Protein AF-A0A820TJW1-F1 (afdb_monomer)

Radius of gyration: 32.36 Å; Cα contacts (8 Å, |Δi|>4): 318; chains: 1; bounding box: 58×69×102 Å

Structure (mmCIF, N/CA/C/O backbone):
data_AF-A0A820TJW1-F1
#
_entry.id   AF-A0A820TJW1-F1
#
loop_
_atom_site.group_PDB
_atom_site.id
_atom_site.type_symbol
_atom_site.label_atom_id
_atom_site.label_alt_id
_atom_site.label_comp_id
_atom_site.label_asym_id
_atom_site.label_entity_id
_atom_site.label_seq_id
_atom_site.pdbx_PDB_ins_code
_atom_site.Cartn_x
_atom_site.Cartn_y
_atom_site.Cartn_z
_atom_site.occupancy
_atom_site.B_iso_or_equiv
_atom_site.auth_seq_id
_atom_site.auth_comp_id
_atom_site.auth_asym_id
_atom_site.auth_atom_id
_atom_site.pdbx_PDB_model_num
ATOM 1 N N . GLN A 1 1 ? -25.451 49.424 -55.985 1.00 43.47 1 GLN A N 1
ATOM 2 C CA . GLN A 1 1 ? -25.521 48.581 -57.197 1.00 43.47 1 GLN A CA 1
ATOM 3 C C . GLN A 1 1 ? -25.645 47.144 -56.699 1.00 43.47 1 GLN A C 1
ATOM 5 O O . GLN A 1 1 ? -24.661 46.594 -56.243 1.00 43.47 1 GLN A O 1
ATOM 10 N N . GLN A 1 2 ? -26.828 46.650 -56.334 1.00 29.94 2 GLN A N 1
ATOM 11 C CA . GLN A 1 2 ? -27.947 46.236 -57.193 1.00 29.94 2 GLN A CA 1
ATOM 12 C C . GLN A 1 2 ? -27.546 45.237 -58.288 1.00 29.94 2 GLN A C 1
ATOM 14 O O . GLN A 1 2 ? -26.780 45.594 -59.174 1.00 29.94 2 GLN A O 1
ATOM 19 N N . HIS A 1 3 ? -28.220 44.076 -58.230 1.00 31.95 3 HIS A N 1
ATOM 20 C CA . HIS A 1 3 ? -28.580 43.172 -59.335 1.00 31.95 3 HIS A CA 1
ATOM 21 C C . HIS A 1 3 ? -27.455 42.301 -59.930 1.00 31.95 3 HIS A C 1
ATOM 23 O O . HIS A 1 3 ? -26.332 42.746 -60.064 1.00 31.95 3 HIS A O 1
ATOM 29 N N . GLN A 1 4 ? -27.661 41.048 -60.348 1.00 33.00 4 GLN A N 1
ATOM 30 C CA . GLN A 1 4 ? -28.806 40.125 -60.417 1.00 33.00 4 GLN A CA 1
ATOM 31 C C . GLN A 1 4 ? -28.265 38.805 -61.027 1.00 33.00 4 GLN A C 1
ATOM 33 O O . GLN A 1 4 ? -27.388 38.905 -61.871 1.00 33.00 4 GLN A O 1
ATOM 38 N N . ARG A 1 5 ? -28.865 37.646 -60.671 1.00 31.45 5 ARG A N 1
ATOM 39 C CA . ARG A 1 5 ? -29.327 36.533 -61.563 1.00 31.45 5 ARG A CA 1
ATOM 40 C C . ARG A 1 5 ? -28.304 35.847 -62.514 1.00 31.45 5 ARG A C 1
ATOM 42 O O . ARG A 1 5 ? -27.432 36.489 -63.056 1.00 31.45 5 ARG A O 1
ATOM 49 N N . ASN A 1 6 ? -28.342 34.559 -62.867 1.00 30.23 6 ASN A N 1
ATOM 50 C CA . ASN A 1 6 ? -29.381 33.525 -62.967 1.00 30.23 6 ASN A CA 1
ATOM 51 C C . ASN A 1 6 ? -28.685 32.161 -63.224 1.00 30.23 6 ASN A C 1
ATOM 53 O O . ASN A 1 6 ? -27.685 32.116 -63.937 1.00 30.23 6 ASN A O 1
ATOM 57 N N . 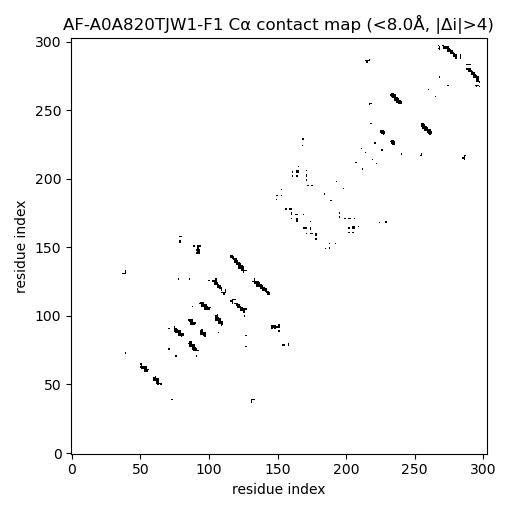SER A 1 7 ? -29.268 31.060 -62.736 1.00 36.09 7 SER A N 1
ATOM 58 C CA . SER A 1 7 ? -29.096 29.686 -63.269 1.00 36.09 7 SER A CA 1
ATOM 59 C C . SER A 1 7 ? -29.832 29.522 -64.620 1.00 36.09 7 SER A C 1
ATOM 61 O O . SER A 1 7 ? -30.678 30.371 -64.918 1.00 36.09 7 SER A O 1
ATOM 63 N N . PRO A 1 8 ? -29.583 28.474 -65.445 1.00 42.12 8 PRO A N 1
ATOM 64 C CA . PRO A 1 8 ? -30.262 27.156 -65.313 1.00 42.12 8 PRO A CA 1
ATOM 65 C C . PRO A 1 8 ? -29.374 25.947 -65.748 1.00 42.12 8 PRO A C 1
ATOM 67 O O . PRO A 1 8 ? -28.438 26.109 -66.514 1.00 42.12 8 PRO A O 1
ATOM 70 N N . ASN A 1 9 ? -29.447 24.753 -65.149 1.00 30.19 9 ASN A N 1
ATOM 71 C CA . ASN A 1 9 ? -30.446 23.666 -65.215 1.00 30.19 9 ASN A CA 1
ATOM 72 C C . ASN A 1 9 ? -30.407 22.774 -66.487 1.00 30.19 9 ASN A C 1
ATOM 74 O O . ASN A 1 9 ? -30.342 23.286 -67.597 1.00 30.19 9 ASN A O 1
ATOM 78 N N . GLN A 1 10 ? -30.612 21.461 -66.259 1.00 32.53 10 GLN A N 1
ATOM 79 C CA . GLN A 1 10 ? -30.801 20.314 -67.189 1.00 32.53 10 GLN A CA 1
ATOM 80 C C . GLN A 1 10 ? -29.510 19.604 -67.669 1.00 32.53 10 GLN A C 1
ATOM 82 O O . GLN A 1 10 ? -28.560 20.246 -68.083 1.00 32.53 10 GLN A O 1
ATOM 87 N N . SER A 1 11 ? -29.379 18.271 -67.631 1.00 31.34 11 SER A N 1
ATOM 88 C CA . SER A 1 11 ? -30.382 17.225 -67.884 1.00 31.34 11 SER A CA 1
ATOM 89 C C . SER A 1 11 ? -30.063 15.875 -67.205 1.00 31.34 11 SER A C 1
ATOM 91 O O . SER A 1 11 ? -28.914 15.528 -66.943 1.00 31.34 11 SER A O 1
ATOM 93 N N . LEU A 1 12 ? -31.135 15.126 -66.930 1.00 31.61 12 LEU A N 1
ATOM 94 C CA . LEU A 1 12 ? -31.182 13.725 -66.501 1.00 31.61 12 LEU A CA 1
ATOM 95 C C . LEU A 1 12 ? -31.032 12.780 -67.706 1.00 31.61 12 LEU A C 1
ATOM 97 O O . LEU A 1 12 ? -31.579 13.066 -68.767 1.00 31.61 12 LEU A O 1
ATOM 101 N N . SER A 1 13 ? -30.486 11.579 -67.495 1.00 31.33 13 SER A N 1
ATOM 102 C CA . SER A 1 13 ? -31.088 10.369 -68.075 1.00 31.33 13 SER A CA 1
ATOM 103 C C . SER A 1 13 ? -30.813 9.147 -67.197 1.00 31.33 13 SER A C 1
ATOM 105 O O . SER A 1 13 ? -29.751 9.016 -66.589 1.00 31.33 13 SER A O 1
ATOM 107 N N . ALA A 1 14 ? -31.829 8.296 -67.091 1.00 30.89 14 ALA A N 1
ATOM 108 C CA . ALA A 1 14 ? -31.905 7.121 -66.243 1.00 30.89 14 ALA A CA 1
ATOM 109 C C . ALA A 1 14 ? -32.044 5.862 -67.101 1.00 30.89 14 ALA A C 1
ATOM 111 O O . ALA A 1 14 ? -32.764 5.898 -68.097 1.00 30.89 14 ALA A O 1
ATOM 112 N N . SER A 1 15 ? -31.436 4.760 -66.645 1.00 31.84 15 SER A N 1
ATOM 113 C CA . SER A 1 15 ? -31.788 3.334 -66.852 1.00 31.84 15 SER A CA 1
ATOM 114 C C . SER A 1 15 ? -30.503 2.507 -66.963 1.00 31.84 15 SER A C 1
ATOM 116 O O . SER A 1 15 ? -29.550 2.967 -67.567 1.00 31.84 15 SER A O 1
ATOM 118 N N . GLN A 1 16 ? -30.360 1.274 -66.483 1.00 32.22 16 GLN A N 1
ATOM 119 C CA . GLN A 1 16 ? -31.183 0.348 -65.707 1.00 32.22 16 GLN A CA 1
ATOM 120 C C . GLN A 1 16 ? -30.291 -0.887 -65.429 1.00 32.22 16 GLN A C 1
ATOM 122 O O . GLN A 1 16 ? -29.464 -1.229 -66.266 1.00 32.22 16 GLN A O 1
ATOM 127 N N . ARG A 1 17 ? -30.583 -1.604 -64.331 1.00 28.31 17 ARG A N 1
ATOM 128 C CA . ARG A 1 17 ? -30.334 -3.048 -64.085 1.00 28.31 17 ARG A CA 1
ATOM 129 C C . ARG A 1 17 ? -28.887 -3.517 -63.852 1.00 28.31 17 ARG A C 1
ATOM 131 O O . ARG A 1 17 ? -28.119 -3.702 -64.780 1.00 28.31 17 ARG A O 1
ATOM 138 N N . HIS A 1 18 ? -28.595 -3.927 -62.618 1.00 33.06 18 HIS A N 1
ATOM 139 C CA . HIS A 1 18 ? -28.765 -5.329 -62.207 1.00 33.06 18 HIS A CA 1
ATOM 140 C C . HIS A 1 18 ? -28.598 -5.467 -60.685 1.00 33.06 18 HIS A C 1
ATOM 142 O O . HIS A 1 18 ? -27.566 -5.127 -60.118 1.00 33.06 18 HIS A O 1
ATOM 148 N N . GLN A 1 19 ? -29.652 -5.963 -60.034 1.00 32.78 19 GLN A N 1
ATOM 149 C CA . GLN A 1 19 ? -29.608 -6.559 -58.700 1.00 32.78 19 GLN A CA 1
ATOM 150 C C . GLN A 1 19 ? -28.970 -7.941 -58.820 1.00 32.78 19 GLN A C 1
ATOM 152 O O . GLN A 1 19 ? -29.403 -8.686 -59.694 1.00 32.78 19 GLN A O 1
ATOM 157 N N . LEU A 1 20 ? -28.055 -8.305 -57.918 1.00 29.73 20 LEU A N 1
ATOM 158 C CA . LEU A 1 20 ? -27.872 -9.686 -57.468 1.00 29.73 20 LEU A CA 1
ATOM 159 C C . LEU A 1 20 ? -27.246 -9.722 -56.059 1.00 29.73 20 LEU A C 1
ATOM 161 O O . LEU A 1 20 ? -26.181 -9.165 -55.823 1.00 29.73 20 LEU A O 1
ATOM 165 N N . ALA A 1 21 ? -27.961 -10.430 -55.181 1.00 28.92 21 ALA A N 1
ATOM 166 C CA . ALA A 1 21 ? -27.514 -11.240 -54.046 1.00 28.92 21 ALA A CA 1
ATOM 167 C C . ALA A 1 21 ? -26.730 -10.599 -52.877 1.00 28.92 21 ALA A C 1
ATOM 169 O O . ALA A 1 21 ? -25.529 -10.351 -52.933 1.00 28.92 21 ALA A O 1
ATOM 170 N N . HIS A 1 22 ? -27.431 -10.502 -51.741 1.00 34.16 22 HIS A N 1
ATOM 171 C CA . HIS A 1 22 ? -26.861 -10.498 -50.393 1.00 34.16 22 HIS A CA 1
ATOM 172 C C . HIS A 1 22 ? -26.005 -11.746 -50.119 1.00 34.16 22 HIS A C 1
ATOM 174 O O . HIS A 1 22 ? -26.384 -12.852 -50.509 1.00 34.16 22 HIS A O 1
ATOM 180 N N . PRO A 1 23 ? -24.998 -11.602 -49.247 1.00 29.00 23 PRO A N 1
ATOM 181 C CA . PRO A 1 23 ? -24.884 -12.473 -48.090 1.00 29.00 23 PRO A CA 1
ATOM 182 C C . PRO A 1 23 ? -25.042 -11.657 -46.805 1.00 29.00 23 PRO A C 1
ATOM 184 O O . PRO A 1 23 ? -24.505 -10.558 -46.660 1.00 29.00 23 PRO A O 1
ATOM 187 N N . GLN A 1 24 ? -25.830 -12.199 -45.880 1.00 39.00 24 GLN A N 1
ATOM 188 C CA . GLN A 1 24 ? -26.015 -11.639 -44.550 1.00 39.00 24 GLN A CA 1
ATOM 189 C C . GLN A 1 24 ? -24.683 -11.614 -43.796 1.00 39.00 24 GLN A C 1
ATOM 191 O O . GLN A 1 24 ? -24.048 -12.652 -43.615 1.00 39.00 24 GLN A O 1
ATOM 196 N N . ILE A 1 25 ? -24.286 -10.426 -43.344 1.00 31.69 25 ILE A N 1
ATOM 197 C CA . ILE A 1 25 ? -23.218 -10.258 -42.358 1.00 31.69 25 ILE A CA 1
ATOM 198 C C . ILE A 1 25 ? -23.882 -10.337 -40.972 1.00 31.69 25 ILE A C 1
ATOM 200 O O . ILE A 1 25 ? -24.921 -9.696 -40.780 1.00 31.69 25 ILE A O 1
ATOM 204 N N . PRO A 1 26 ? -23.346 -11.128 -40.023 1.00 28.64 26 PRO A N 1
ATOM 205 C CA . PRO A 1 26 ? -23.943 -11.299 -38.704 1.00 28.64 26 PRO A CA 1
ATOM 206 C C . PRO A 1 26 ? -23.992 -9.970 -37.956 1.00 28.64 26 PRO A C 1
ATOM 208 O O . PRO A 1 26 ? -23.113 -9.127 -38.130 1.00 28.64 26 PRO A O 1
ATOM 211 N N . ALA A 1 27 ? -25.004 -9.813 -37.103 1.00 34.69 27 ALA A N 1
ATOM 212 C CA . ALA A 1 27 ? -25.179 -8.671 -36.219 1.00 34.69 27 ALA A CA 1
ATOM 213 C C . ALA A 1 27 ? -23.855 -8.276 -35.544 1.00 34.69 27 ALA A C 1
ATOM 215 O O . ALA A 1 27 ? -23.344 -8.986 -34.677 1.00 34.69 27 ALA A O 1
ATOM 216 N N . THR A 1 28 ? -23.304 -7.130 -35.945 1.00 26.61 28 THR A N 1
ATOM 217 C CA . THR A 1 28 ? -22.178 -6.519 -35.249 1.00 26.61 28 THR A CA 1
ATOM 218 C C . THR A 1 28 ? -22.680 -6.098 -33.879 1.00 26.61 28 THR A C 1
ATOM 220 O O . THR A 1 28 ? -23.492 -5.182 -33.750 1.00 26.61 28 THR A O 1
ATOM 223 N N . PHE A 1 29 ? -22.217 -6.801 -32.853 1.00 24.80 29 PHE A N 1
ATOM 224 C CA . PHE A 1 29 ? -22.411 -6.428 -31.464 1.00 24.80 29 PHE A CA 1
ATOM 225 C C . PHE A 1 29 ? -21.783 -5.039 -31.268 1.00 24.80 29 PHE A C 1
ATOM 227 O O . PHE A 1 29 ? -20.561 -4.898 -31.232 1.00 24.80 29 PHE A O 1
ATOM 234 N N . GLN A 1 30 ? -22.605 -3.989 -31.212 1.00 24.95 30 GLN A N 1
ATOM 235 C CA . GLN A 1 30 ? -22.150 -2.661 -30.810 1.00 24.95 30 GLN A CA 1
ATOM 236 C C . GLN A 1 30 ? -21.941 -2.681 -29.298 1.00 24.95 30 GLN A C 1
ATOM 238 O O . GLN A 1 30 ? -22.846 -2.392 -28.519 1.00 24.95 30 GLN A O 1
ATOM 243 N N . TYR A 1 31 ? -20.734 -3.049 -28.881 1.00 24.77 31 TYR A N 1
ATOM 244 C CA . TYR A 1 31 ? -20.277 -2.750 -27.535 1.00 24.77 31 TYR A CA 1
ATOM 245 C C . TYR A 1 31 ? -20.000 -1.245 -27.463 1.00 24.77 31 TYR A C 1
ATOM 247 O O . TYR A 1 31 ? -19.088 -0.746 -28.120 1.00 24.77 31 TYR A O 1
ATOM 255 N N . GLN A 1 32 ? -20.816 -0.517 -26.703 1.00 24.31 32 GLN A N 1
ATOM 256 C CA . GLN A 1 32 ? -20.483 0.826 -26.239 1.00 24.31 32 GLN A CA 1
ATOM 257 C C . GLN A 1 32 ? -19.767 0.679 -24.893 1.00 24.31 32 GLN A C 1
ATOM 259 O O . GLN A 1 32 ? -20.436 0.432 -23.887 1.00 24.31 32 GLN A O 1
ATOM 264 N N . PRO A 1 33 ? -18.431 0.808 -24.820 1.00 28.20 33 PRO A N 1
ATOM 265 C CA . PRO A 1 33 ? -17.799 0.980 -23.531 1.00 28.20 33 PRO A CA 1
ATOM 266 C C . PRO A 1 33 ? -18.098 2.395 -23.042 1.00 28.20 33 PRO A C 1
ATOM 268 O O . PRO A 1 33 ? -17.665 3.385 -23.635 1.00 28.20 33 PRO A O 1
ATOM 271 N N . THR A 1 34 ? -18.814 2.495 -21.928 1.00 24.70 34 THR A N 1
ATOM 272 C CA . THR A 1 34 ? -18.756 3.680 -21.075 1.00 24.70 34 THR A CA 1
ATOM 273 C C . THR A 1 34 ? -17.355 3.706 -20.463 1.00 24.70 34 THR A C 1
ATOM 275 O O . THR A 1 34 ? -17.069 2.970 -19.523 1.00 24.70 34 THR A O 1
ATOM 278 N N . ILE A 1 35 ? -16.445 4.484 -21.054 1.00 26.69 35 ILE A N 1
ATOM 279 C CA . ILE A 1 35 ? -15.061 4.609 -20.585 1.00 26.69 35 ILE A CA 1
ATOM 280 C C . ILE A 1 35 ? -15.000 5.708 -19.523 1.00 26.69 35 ILE A C 1
ATOM 282 O O . ILE A 1 35 ? -15.106 6.894 -19.826 1.00 26.69 35 ILE A O 1
ATOM 286 N N . THR A 1 36 ? -14.780 5.308 -18.274 1.00 23.30 36 THR A N 1
ATOM 287 C CA . THR A 1 36 ? -14.276 6.170 -17.197 1.00 23.30 36 THR A CA 1
ATOM 288 C C . THR A 1 36 ? -12.842 5.747 -16.870 1.00 23.30 36 THR A C 1
ATOM 290 O O . THR A 1 36 ? -12.640 4.744 -16.191 1.00 23.30 36 THR A O 1
ATOM 293 N N . GLY A 1 37 ? -11.850 6.489 -17.382 1.00 27.25 37 GLY A N 1
ATOM 294 C CA . GLY A 1 37 ? -10.406 6.283 -17.160 1.00 27.25 37 GLY A CA 1
ATOM 295 C C . GLY A 1 37 ? -9.541 7.195 -18.060 1.00 27.25 37 GLY A C 1
ATOM 296 O O . GLY A 1 37 ? -10.023 7.602 -19.117 1.00 27.25 37 GLY A O 1
ATOM 297 N N . PRO A 1 38 ? -8.317 7.606 -17.653 1.00 32.16 38 PRO A N 1
ATOM 298 C CA . PRO A 1 38 ? -7.620 8.752 -18.243 1.00 32.16 38 PRO A CA 1
ATOM 299 C C . PRO A 1 38 ? -6.882 8.431 -19.556 1.00 32.16 38 PRO A C 1
ATOM 301 O O . PRO A 1 38 ? -5.862 7.756 -19.577 1.00 32.16 38 PRO A O 1
ATOM 304 N N . THR A 1 39 ? -7.401 9.029 -20.626 1.00 28.19 39 THR A N 1
ATOM 305 C CA . THR A 1 39 ? -6.920 9.133 -22.012 1.00 28.19 39 THR A CA 1
ATOM 306 C C . THR A 1 39 ? -5.391 9.107 -22.216 1.00 28.19 39 THR A C 1
ATOM 308 O O . THR A 1 39 ? -4.721 10.129 -22.047 1.00 28.19 39 THR A O 1
ATOM 311 N N . VAL A 1 40 ? -4.846 8.003 -22.740 1.00 31.81 40 VAL A N 1
ATOM 312 C CA . VAL A 1 40 ? -3.629 8.041 -23.567 1.00 31.81 40 VAL A CA 1
ATOM 313 C C . VAL A 1 40 ? -4.080 8.272 -25.008 1.00 31.81 40 VAL A C 1
ATOM 315 O O . VAL A 1 40 ? -4.779 7.454 -25.597 1.00 31.81 40 VAL A O 1
ATOM 318 N N . GLN A 1 41 ? -3.708 9.405 -25.612 1.00 31.16 41 GLN A N 1
ATOM 319 C CA . GLN A 1 41 ? -3.882 9.565 -27.059 1.00 31.16 41 GLN A CA 1
ATOM 320 C C . GLN A 1 41 ? -2.870 8.669 -27.779 1.00 31.16 41 GLN A C 1
ATOM 322 O O . GLN A 1 41 ? -1.756 9.093 -28.098 1.00 31.16 41 GLN A O 1
ATOM 327 N N . LEU A 1 42 ? -3.280 7.426 -28.030 1.00 39.44 42 LEU A N 1
ATOM 328 C CA . LEU A 1 42 ? -2.853 6.687 -29.209 1.00 39.44 42 LEU A CA 1
ATOM 329 C C . LEU A 1 42 ? -3.121 7.577 -30.432 1.00 39.44 42 LEU A C 1
ATOM 331 O O . LEU A 1 42 ? -4.121 8.298 -30.483 1.00 39.44 42 LEU A O 1
ATOM 335 N N . LEU A 1 43 ? -2.198 7.573 -31.394 1.00 38.59 43 LEU A N 1
ATOM 336 C CA . LEU A 1 43 ? -2.436 8.187 -32.701 1.00 38.59 43 LEU A CA 1
ATOM 337 C C . LEU A 1 43 ? -3.789 7.691 -33.242 1.00 38.59 43 LEU A C 1
ATOM 339 O O . LEU A 1 43 ? -4.117 6.524 -33.040 1.00 38.59 43 LEU A O 1
ATOM 343 N N . ASP A 1 44 ? -4.561 8.596 -33.858 1.00 40.09 44 ASP A N 1
ATOM 344 C CA . ASP A 1 44 ? -5.948 8.401 -34.316 1.00 40.09 44 ASP A CA 1
ATOM 345 C C . ASP A 1 44 ? -6.211 6.953 -34.783 1.00 40.09 44 ASP A C 1
ATOM 347 O O . ASP A 1 44 ? -5.706 6.557 -35.838 1.00 40.09 44 ASP A O 1
ATOM 351 N N . PRO A 1 45 ? -6.990 6.150 -34.031 1.00 39.53 45 PRO A N 1
ATOM 352 C CA . PRO A 1 45 ? -7.180 4.733 -34.333 1.00 39.53 45 PRO A CA 1
ATOM 353 C C . PRO A 1 45 ? -7.970 4.501 -35.628 1.00 39.53 45 PRO A C 1
ATOM 355 O O . PRO A 1 45 ? -8.054 3.370 -36.100 1.00 39.53 45 PRO A O 1
ATOM 358 N N . THR A 1 46 ? -8.552 5.553 -36.218 1.00 37.12 46 THR A N 1
ATOM 359 C CA . THR A 1 46 ? -9.307 5.472 -37.475 1.00 37.12 46 THR A CA 1
ATOM 360 C C . THR A 1 46 ? -8.445 5.688 -38.719 1.0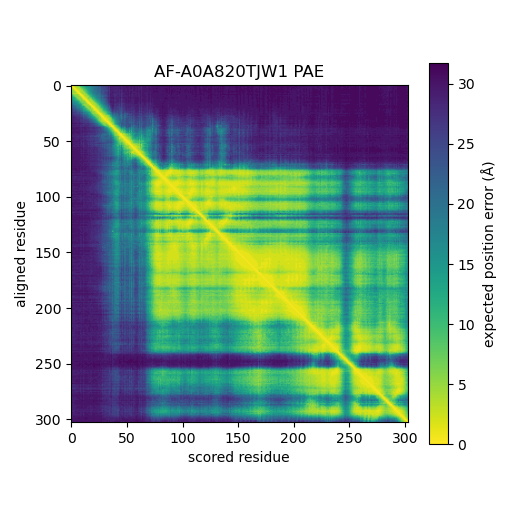0 37.12 46 THR A C 1
ATOM 362 O O . THR A 1 46 ? -8.940 5.526 -39.837 1.00 37.12 46 THR A O 1
ATOM 365 N N . LYS A 1 47 ? -7.152 6.017 -38.562 1.00 34.75 47 LYS A N 1
ATOM 366 C CA . LYS A 1 47 ? -6.235 6.251 -39.684 1.00 34.75 47 LYS A CA 1
ATOM 367 C C . LYS A 1 47 ? -5.087 5.239 -39.702 1.00 34.75 47 LYS A C 1
ATOM 369 O O . LYS A 1 47 ? -4.330 5.159 -38.737 1.00 34.75 47 LYS A O 1
ATOM 374 N N . PRO A 1 48 ? -4.893 4.494 -40.805 1.00 36.09 48 PRO A N 1
ATOM 375 C CA . PRO A 1 48 ? -3.684 3.705 -40.984 1.00 36.09 48 PRO A CA 1
ATOM 376 C C . PRO A 1 48 ? -2.507 4.653 -41.252 1.00 36.09 48 PRO A C 1
ATOM 378 O O . PRO A 1 48 ? -2.467 5.317 -42.286 1.00 36.09 48 PRO A O 1
ATOM 381 N N . TYR A 1 49 ? -1.560 4.730 -40.317 1.00 40.94 49 TYR A N 1
ATOM 382 C CA . TYR A 1 49 ? -0.303 5.457 -40.507 1.00 40.94 49 TYR A CA 1
ATOM 383 C C . TYR A 1 49 ? 0.710 4.554 -41.214 1.00 40.94 49 TYR A C 1
ATOM 385 O O . TYR A 1 49 ? 0.893 3.395 -40.834 1.00 40.94 49 TYR A O 1
ATOM 393 N N . GLN A 1 50 ? 1.351 5.071 -42.257 1.00 34.22 50 GLN A N 1
ATOM 394 C CA . GLN A 1 50 ? 2.348 4.356 -43.047 1.00 34.22 50 GLN A CA 1
ATOM 395 C C . GLN A 1 50 ? 3.752 4.602 -42.477 1.00 34.22 50 GLN A C 1
ATOM 397 O O . GLN A 1 50 ? 4.055 5.641 -41.885 1.00 34.22 50 GLN A O 1
ATOM 402 N N . ILE A 1 51 ? 4.646 3.630 -42.673 1.00 31.75 51 ILE A N 1
ATOM 403 C CA . ILE A 1 51 ? 6.057 3.754 -42.293 1.00 31.75 51 ILE A CA 1
ATOM 404 C C . ILE A 1 51 ? 6.674 4.932 -43.065 1.00 31.75 51 ILE A C 1
ATOM 406 O O . ILE A 1 51 ? 6.798 4.876 -44.288 1.00 31.75 51 ILE A O 1
ATOM 410 N N . GLY A 1 52 ? 7.102 5.974 -42.343 1.00 32.59 52 GLY A N 1
ATOM 411 C CA . GLY A 1 52 ? 7.690 7.190 -42.919 1.00 32.59 52 GLY A CA 1
ATOM 412 C C . GLY A 1 52 ? 6.834 8.452 -42.790 1.00 32.59 52 GLY A C 1
ATOM 413 O O . GLY A 1 52 ? 7.283 9.516 -43.220 1.00 32.59 52 GLY A O 1
ATOM 414 N N . ASP A 1 53 ? 5.653 8.370 -42.178 1.00 36.81 53 ASP A N 1
ATOM 415 C CA . ASP A 1 53 ? 4.808 9.539 -41.947 1.00 36.81 53 ASP A CA 1
ATOM 416 C C . ASP A 1 53 ? 5.462 10.539 -40.972 1.00 36.81 53 ASP A C 1
ATOM 418 O O . ASP A 1 53 ? 5.965 10.195 -39.900 1.00 36.81 53 ASP A O 1
ATOM 422 N N . ALA A 1 54 ? 5.453 11.821 -41.348 1.00 36.75 54 ALA A N 1
ATOM 423 C CA . ALA A 1 54 ? 5.927 12.911 -40.502 1.00 36.75 54 ALA A CA 1
ATOM 424 C C . ALA A 1 54 ? 4.806 13.371 -39.565 1.00 36.75 54 ALA A C 1
ATOM 426 O O . ALA A 1 54 ? 3.809 13.946 -40.007 1.00 36.75 54 ALA A O 1
ATOM 427 N N . ILE A 1 55 ? 4.981 13.175 -38.257 1.00 42.00 55 ILE A N 1
ATOM 428 C CA . ILE A 1 55 ? 3.979 13.579 -37.266 1.00 42.00 55 ILE A CA 1
ATOM 429 C C . ILE A 1 55 ? 4.386 14.936 -36.695 1.00 42.00 55 ILE A C 1
ATOM 431 O O . ILE A 1 55 ? 5.461 15.096 -36.109 1.00 42.00 55 ILE A O 1
ATOM 435 N N . LYS A 1 56 ? 3.528 15.942 -36.889 1.00 33.31 56 LYS A N 1
ATOM 436 C CA . LYS A 1 56 ? 3.760 17.302 -36.396 1.00 33.31 56 LYS A CA 1
ATOM 437 C C . LYS A 1 56 ? 3.085 17.475 -35.037 1.00 33.31 56 LYS A C 1
ATOM 439 O O . LYS A 1 56 ? 1.863 17.531 -34.957 1.00 33.31 56 LYS A O 1
ATOM 444 N N . ILE A 1 57 ? 3.879 17.587 -33.974 1.00 37.41 57 ILE A N 1
ATOM 445 C CA . ILE A 1 57 ? 3.389 17.821 -32.607 1.00 37.41 57 ILE A CA 1
ATOM 446 C C . ILE A 1 57 ? 4.009 19.125 -32.105 1.00 37.41 57 ILE A C 1
ATOM 448 O O . ILE A 1 57 ? 5.231 19.268 -32.078 1.00 37.41 57 ILE A O 1
ATOM 452 N N . GLY A 1 58 ? 3.175 20.107 -31.750 1.00 32.41 58 GLY A N 1
ATOM 453 C CA . GLY A 1 58 ? 3.645 21.379 -31.182 1.00 32.41 58 GLY A CA 1
ATOM 454 C C . GLY A 1 58 ? 4.616 22.155 -32.084 1.00 32.41 58 GLY A C 1
ATOM 455 O O . GLY A 1 58 ? 5.578 22.742 -31.600 1.00 32.41 58 GLY A O 1
ATOM 456 N N . GLY A 1 59 ? 4.419 22.109 -33.406 1.00 30.77 59 GLY A N 1
ATOM 457 C CA . GLY A 1 59 ? 5.257 22.828 -34.374 1.00 30.77 59 GLY A CA 1
ATOM 458 C C . GLY A 1 59 ? 6.573 22.139 -34.754 1.00 30.77 59 GLY A C 1
ATOM 459 O O . GLY A 1 59 ? 7.247 22.620 -35.662 1.00 30.77 59 GLY A O 1
ATOM 460 N N . ARG A 1 60 ? 6.921 20.997 -34.146 1.00 28.81 60 ARG A N 1
ATOM 461 C CA . ARG A 1 60 ? 8.097 20.194 -34.517 1.00 28.81 60 ARG A CA 1
ATOM 462 C C . ARG A 1 60 ? 7.685 18.956 -35.308 1.00 28.81 60 ARG A C 1
ATOM 464 O O . ARG A 1 60 ? 6.677 18.326 -34.996 1.00 28.81 60 ARG A O 1
ATOM 471 N N . MET A 1 61 ? 8.466 18.628 -36.335 1.00 28.50 61 MET A N 1
ATOM 472 C CA . MET A 1 61 ? 8.334 17.383 -37.089 1.00 28.50 61 MET A CA 1
ATOM 473 C C . MET A 1 61 ? 9.114 16.274 -36.388 1.00 28.50 61 MET A C 1
ATOM 475 O O . MET A 1 61 ? 10.321 16.405 -36.189 1.00 28.50 61 MET A O 1
ATOM 479 N N . LEU A 1 62 ? 8.434 15.183 -36.049 1.00 33.38 62 LEU A N 1
ATOM 480 C CA . LEU A 1 62 ? 9.069 13.928 -35.667 1.00 33.38 62 LEU A CA 1
ATOM 481 C C . LEU A 1 62 ? 8.996 12.989 -36.874 1.00 33.38 62 LEU A C 1
ATOM 483 O O . LEU A 1 62 ? 7.908 12.708 -37.375 1.00 33.38 62 LEU A O 1
ATOM 487 N N . GLN A 1 63 ? 10.154 12.555 -37.371 1.00 34.62 63 GLN A N 1
ATOM 488 C CA . GLN A 1 63 ? 10.235 11.461 -38.336 1.00 34.62 63 GLN A CA 1
ATOM 489 C C . GLN A 1 63 ? 10.233 10.150 -37.554 1.00 34.62 63 GLN A C 1
ATOM 491 O O . GLN A 1 63 ? 11.107 9.945 -36.712 1.00 34.62 63 GLN A O 1
ATOM 496 N N . SER A 1 64 ? 9.257 9.279 -37.819 1.00 36.75 64 SER A N 1
ATOM 497 C CA . SER A 1 64 ? 9.329 7.887 -37.379 1.00 36.75 64 SER A CA 1
ATOM 498 C C . SER A 1 64 ? 10.526 7.242 -38.076 1.00 36.75 64 SER A C 1
ATOM 500 O O . SER A 1 64 ? 10.570 7.216 -39.313 1.00 36.75 64 SER A O 1
ATOM 502 N N . ASP A 1 65 ? 11.511 6.757 -37.325 1.00 33.09 65 ASP A N 1
ATOM 503 C CA . ASP A 1 65 ? 12.570 5.966 -37.932 1.00 33.09 65 ASP A CA 1
ATOM 504 C C . ASP A 1 65 ? 12.023 4.598 -38.375 1.00 33.09 65 ASP A C 1
ATOM 506 O O . ASP A 1 65 ? 11.013 4.087 -37.889 1.00 33.09 65 ASP A O 1
ATOM 510 N N . LYS A 1 66 ? 12.630 4.060 -39.432 1.00 32.88 66 LYS A N 1
ATOM 511 C CA . LYS A 1 66 ? 12.074 2.998 -40.285 1.00 32.88 66 LYS A CA 1
ATOM 512 C C . LYS A 1 66 ? 12.047 1.598 -39.653 1.00 32.88 66 LYS A C 1
ATOM 514 O O . LYS A 1 66 ? 11.893 0.621 -40.379 1.00 32.88 66 LYS A O 1
ATOM 519 N N . SER A 1 67 ? 12.167 1.456 -38.339 1.00 32.50 67 SER A N 1
ATOM 520 C CA . SER A 1 67 ? 12.168 0.139 -37.703 1.00 32.50 67 SER A CA 1
ATOM 521 C C . SER A 1 67 ? 11.376 0.135 -36.403 1.00 32.50 67 SER A C 1
ATOM 523 O O . SER A 1 67 ? 11.851 0.583 -35.365 1.00 32.50 67 SER A O 1
ATOM 525 N N . SER A 1 68 ? 10.198 -0.489 -36.464 1.00 34.81 68 SER A N 1
ATOM 526 C CA . SER A 1 68 ? 9.433 -1.037 -35.335 1.00 34.81 68 SER A CA 1
ATOM 527 C C . SER A 1 68 ? 8.768 -0.057 -34.355 1.00 34.81 68 SER A C 1
ATOM 529 O O . SER A 1 68 ? 9.095 -0.018 -33.173 1.00 34.81 68 SER A O 1
ATOM 531 N N . MET A 1 69 ? 7.689 0.607 -34.782 1.00 34.62 69 MET A N 1
ATOM 532 C CA . MET A 1 69 ? 6.596 0.886 -33.839 1.00 34.62 69 MET A CA 1
ATOM 533 C C . MET A 1 69 ? 5.796 -0.409 -33.638 1.00 34.62 69 MET A C 1
ATOM 535 O O . MET A 1 69 ? 4.947 -0.755 -34.455 1.00 34.62 69 MET A O 1
ATOM 539 N N . LYS A 1 70 ? 6.091 -1.158 -32.570 1.00 36.88 70 LYS A N 1
ATOM 540 C CA . LYS A 1 70 ? 5.158 -2.165 -32.044 1.00 36.88 70 LYS A CA 1
ATOM 541 C C . LYS A 1 70 ? 4.079 -1.418 -31.257 1.00 36.88 70 LYS A C 1
ATOM 543 O O . LYS A 1 70 ? 4.408 -0.605 -30.396 1.00 36.88 70 LYS A O 1
ATOM 548 N N . TYR A 1 71 ? 2.811 -1.647 -31.586 1.00 35.03 71 TYR A N 1
ATOM 549 C CA . TYR A 1 71 ? 1.690 -1.142 -30.797 1.00 35.03 71 TYR A CA 1
ATOM 550 C C . TYR A 1 71 ? 1.684 -1.891 -29.458 1.00 35.03 71 TYR A C 1
ATOM 552 O O . TYR A 1 71 ? 1.633 -3.118 -29.452 1.00 35.03 71 TYR A O 1
ATOM 560 N N . TRP A 1 72 ? 1.785 -1.165 -28.346 1.00 41.16 72 TRP A N 1
ATOM 561 C CA . TRP A 1 72 ? 1.652 -1.719 -26.996 1.00 41.16 72 TRP A CA 1
ATOM 562 C C . TRP A 1 72 ? 0.248 -1.399 -26.489 1.00 41.16 72 TRP A C 1
ATOM 564 O O . TRP A 1 72 ? -0.233 -0.282 -26.702 1.00 41.16 72 TRP A O 1
ATOM 574 N N . VAL A 1 73 ? -0.411 -2.360 -25.844 1.00 42.03 73 VAL A N 1
ATOM 575 C CA . VAL A 1 73 ? -1.686 -2.106 -25.162 1.00 42.03 73 VAL A CA 1
ATOM 576 C C . VAL A 1 73 ? -1.386 -1.306 -23.886 1.00 42.03 73 VAL A C 1
ATOM 578 O O . VAL A 1 73 ? -0.303 -1.450 -23.319 1.00 42.03 73 VAL A O 1
ATOM 581 N N . GLU A 1 74 ? -2.299 -0.435 -23.434 1.00 48.03 74 GLU A N 1
ATOM 582 C CA . GLU A 1 74 ? -2.104 0.404 -22.230 1.00 48.03 74 GLU A CA 1
ATOM 583 C C . GLU A 1 74 ? -1.659 -0.412 -20.995 1.00 48.03 74 GLU A C 1
ATOM 585 O O . GLU A 1 74 ? -0.845 0.066 -20.206 1.00 48.03 74 GLU A O 1
ATOM 590 N N . ASP A 1 75 ? -2.090 -1.672 -20.885 1.00 53.31 75 ASP A N 1
ATOM 591 C CA . ASP A 1 75 ? -1.747 -2.583 -19.782 1.00 53.31 75 ASP A CA 1
ATOM 592 C C . ASP A 1 75 ? -0.284 -3.080 -19.792 1.00 53.31 75 ASP A C 1
ATOM 594 O O . ASP A 1 75 ? 0.249 -3.533 -18.765 1.00 53.31 75 ASP A O 1
ATOM 598 N N . ASP A 1 76 ? 0.407 -2.961 -20.928 1.00 64.56 76 ASP A N 1
ATOM 599 C CA . ASP A 1 76 ? 1.785 -3.425 -21.089 1.00 64.56 76 ASP A CA 1
ATOM 600 C C . ASP A 1 76 ? 2.814 -2.419 -20.577 1.00 64.56 76 ASP A C 1
ATOM 602 O O . ASP A 1 76 ? 3.971 -2.797 -20.395 1.00 64.56 76 ASP A O 1
ATOM 606 N N . ILE A 1 77 ? 2.425 -1.161 -20.324 1.00 79.00 77 ILE A N 1
ATOM 607 C CA . ILE A 1 77 ? 3.326 -0.091 -19.883 1.00 79.00 77 ILE A CA 1
ATOM 608 C C . ILE A 1 77 ? 2.920 0.382 -18.494 1.00 79.00 77 ILE A C 1
ATOM 610 O O . ILE A 1 77 ? 1.875 0.986 -18.293 1.00 79.00 77 ILE A O 1
ATOM 614 N N . THR A 1 78 ? 3.796 0.180 -17.514 1.00 83.25 78 THR A N 1
ATOM 615 C CA . THR A 1 78 ? 3.557 0.673 -16.148 1.00 83.25 78 THR A CA 1
ATOM 616 C C . THR A 1 78 ? 4.819 1.230 -15.535 1.00 83.25 78 THR A C 1
ATOM 618 O O . THR A 1 78 ? 5.904 0.684 -15.730 1.00 83.25 78 THR A O 1
ATOM 621 N N . ILE A 1 79 ? 4.672 2.278 -14.734 1.00 86.94 79 ILE A N 1
ATOM 622 C CA . ILE A 1 79 ? 5.756 2.813 -13.916 1.00 86.94 79 ILE A CA 1
ATOM 623 C C . ILE A 1 79 ? 5.502 2.382 -12.481 1.00 86.94 79 ILE A C 1
ATOM 625 O O . ILE A 1 79 ? 4.398 2.494 -11.963 1.00 86.94 79 ILE A O 1
ATOM 629 N N . THR A 1 80 ? 6.536 1.846 -11.858 1.00 88.88 80 THR A N 1
ATOM 630 C CA . THR A 1 80 ? 6.521 1.406 -10.461 1.00 88.88 80 THR A CA 1
ATOM 631 C C . THR A 1 80 ? 7.680 2.051 -9.728 1.00 88.88 80 THR A C 1
ATOM 633 O O . THR A 1 80 ? 8.674 2.416 -10.355 1.00 88.88 80 THR A O 1
ATOM 636 N N . GLU A 1 81 ? 7.602 2.145 -8.405 1.00 87.56 81 GLU A N 1
ATOM 637 C CA . GLU A 1 81 ? 8.647 2.783 -7.616 1.00 87.56 81 GLU A CA 1
ATOM 638 C C . GLU A 1 81 ? 9.399 1.782 -6.731 1.00 87.56 81 GLU A C 1
ATOM 640 O O . GLU A 1 81 ? 8.867 0.858 -6.097 1.00 87.56 81 GLU A O 1
ATOM 645 N N . THR A 1 82 ? 10.713 1.974 -6.671 1.00 84.25 82 THR A N 1
ATOM 646 C CA . THR A 1 82 ? 11.554 1.312 -5.674 1.00 84.25 82 THR A CA 1
ATOM 647 C C . THR A 1 82 ? 11.261 1.849 -4.275 1.00 84.25 82 THR A C 1
ATOM 649 O O . THR A 1 82 ? 10.669 2.907 -4.097 1.00 84.25 82 THR A O 1
ATOM 652 N N . LYS A 1 83 ? 11.773 1.156 -3.250 1.00 74.56 83 LYS A N 1
ATOM 653 C CA . LYS A 1 83 ? 11.701 1.621 -1.854 1.00 74.56 83 LYS A CA 1
ATOM 654 C C . LYS A 1 83 ? 12.309 3.016 -1.635 1.00 74.56 83 LYS A C 1
ATOM 656 O O . LYS A 1 83 ? 11.961 3.665 -0.661 1.00 74.56 83 LYS A O 1
ATOM 661 N N . ASN A 1 84 ? 13.200 3.451 -2.526 1.00 79.44 84 ASN A N 1
ATOM 662 C CA . ASN A 1 84 ? 13.905 4.729 -2.435 1.00 79.44 84 ASN A CA 1
ATOM 663 C C . ASN A 1 84 ? 13.288 5.794 -3.364 1.00 79.44 84 ASN A C 1
ATOM 665 O O . ASN A 1 84 ? 13.979 6.741 -3.727 1.00 79.44 84 ASN A O 1
ATOM 669 N N . GLY A 1 85 ? 12.054 5.592 -3.843 1.00 79.56 85 GLY A N 1
ATOM 670 C CA . GLY A 1 85 ? 11.359 6.534 -4.730 1.00 79.56 85 GLY A CA 1
ATOM 671 C C . GLY A 1 85 ? 11.926 6.617 -6.152 1.00 79.56 85 GLY A C 1
ATOM 672 O O . GLY A 1 85 ? 11.598 7.528 -6.901 1.00 79.56 85 GLY A O 1
ATOM 673 N N . ARG A 1 86 ? 12.810 5.692 -6.557 1.00 87.44 86 ARG A N 1
ATOM 674 C CA . ARG A 1 86 ? 13.285 5.635 -7.951 1.00 87.44 86 ARG A CA 1
ATOM 675 C C . ARG A 1 86 ? 12.273 4.924 -8.830 1.00 87.44 86 ARG A C 1
ATOM 677 O O . ARG A 1 86 ? 11.873 3.808 -8.490 1.00 87.44 86 ARG A O 1
ATOM 684 N N . HIS A 1 87 ? 11.982 5.522 -9.978 1.00 90.38 87 HIS A N 1
ATOM 685 C CA . HIS A 1 87 ? 11.111 4.958 -11.002 1.00 90.38 87 HIS A CA 1
ATOM 686 C C . HIS A 1 87 ? 11.725 3.746 -11.703 1.00 90.38 87 HIS A C 1
ATOM 688 O O . HIS A 1 87 ? 12.918 3.716 -12.023 1.00 90.38 87 HIS A O 1
ATOM 694 N N . ILE A 1 88 ? 10.869 2.770 -11.979 1.00 91.31 88 ILE A N 1
ATOM 695 C CA . ILE A 1 88 ? 11.117 1.604 -12.819 1.00 91.31 88 ILE A CA 1
ATOM 696 C C . ILE A 1 88 ? 10.017 1.570 -13.865 1.00 91.31 88 ILE A C 1
ATOM 698 O O . ILE A 1 88 ? 8.837 1.464 -13.526 1.00 91.31 88 ILE A O 1
ATOM 702 N N . LEU A 1 89 ? 10.422 1.628 -15.125 1.00 90.56 89 LEU A N 1
ATOM 703 C CA . LEU A 1 89 ? 9.536 1.425 -16.256 1.00 90.56 89 LEU A CA 1
ATOM 704 C C . LEU A 1 89 ? 9.412 -0.082 -16.504 1.00 90.56 89 LEU A C 1
ATOM 706 O O . LEU A 1 89 ? 10.424 -0.768 -16.609 1.00 90.56 89 LEU A O 1
ATOM 710 N N . ASN A 1 90 ? 8.193 -0.596 -16.611 1.00 87.69 90 ASN A N 1
ATOM 711 C CA . ASN A 1 90 ? 7.922 -1.965 -17.032 1.00 87.69 90 ASN A CA 1
ATOM 712 C C . ASN A 1 90 ? 7.204 -1.917 -18.382 1.00 87.69 90 ASN A C 1
ATOM 714 O O . ASN A 1 90 ? 6.188 -1.228 -18.484 1.00 87.69 90 ASN A O 1
ATOM 718 N N . VAL A 1 91 ? 7.741 -2.613 -19.387 1.00 85.12 91 VAL A N 1
ATOM 719 C CA . VAL A 1 91 ? 7.162 -2.712 -20.738 1.00 85.12 91 VAL A CA 1
ATOM 720 C C . VAL A 1 91 ? 7.179 -4.172 -21.167 1.00 85.12 91 VAL A C 1
ATOM 722 O O . VAL A 1 91 ? 8.253 -4.767 -21.215 1.00 85.12 91 VAL A O 1
ATOM 725 N N . ALA A 1 92 ? 6.009 -4.748 -21.454 1.00 81.62 92 ALA A N 1
ATOM 726 C CA . ALA A 1 92 ? 5.858 -6.100 -22.008 1.00 81.62 92 ALA A CA 1
ATOM 727 C C . ALA A 1 92 ? 6.660 -7.195 -21.280 1.00 81.62 92 ALA A C 1
ATOM 729 O O . ALA A 1 92 ? 7.415 -7.959 -21.880 1.00 81.62 92 ALA A O 1
ATOM 730 N N . GLY A 1 93 ? 6.538 -7.233 -19.951 1.00 83.81 93 GLY A N 1
ATOM 731 C CA . GLY A 1 93 ? 7.232 -8.211 -19.105 1.00 83.81 93 GLY A CA 1
ATOM 732 C C . GLY A 1 93 ? 8.715 -7.910 -18.850 1.00 83.81 93 GLY A C 1
ATOM 733 O O . GLY A 1 93 ? 9.355 -8.630 -18.085 1.00 83.81 93 GLY A O 1
ATOM 734 N N . TYR A 1 94 ? 9.267 -6.838 -19.422 1.00 87.25 94 TYR A N 1
ATOM 735 C CA . TYR A 1 94 ? 10.622 -6.364 -19.150 1.00 87.25 94 TYR A CA 1
ATOM 736 C C . TYR A 1 94 ? 10.631 -5.190 -18.178 1.00 87.25 94 TYR A C 1
ATOM 738 O O . TYR A 1 94 ? 9.679 -4.416 -18.094 1.00 87.25 94 TYR A O 1
ATOM 746 N N . SER A 1 95 ? 11.742 -5.043 -17.457 1.00 90.31 95 SER A N 1
ATOM 747 C CA . SER A 1 95 ? 11.961 -3.981 -16.472 1.00 90.31 95 SER A CA 1
ATOM 748 C C . SER A 1 95 ? 13.148 -3.110 -16.864 1.00 90.31 95 SER A C 1
ATOM 750 O O . SER A 1 95 ? 14.204 -3.615 -17.254 1.00 90.31 95 SER A O 1
ATOM 752 N N . TYR A 1 96 ? 12.990 -1.797 -16.720 1.00 90.88 96 TYR A N 1
ATOM 753 C CA . TYR A 1 96 ? 13.982 -0.805 -17.104 1.00 90.88 96 TYR A CA 1
ATOM 754 C C . TYR A 1 96 ? 14.224 0.187 -15.972 1.00 90.88 96 TYR A C 1
ATOM 756 O O . TYR A 1 96 ? 13.297 0.787 -15.420 1.00 90.88 96 TYR A O 1
ATOM 764 N N . PHE A 1 97 ? 15.495 0.402 -15.653 1.00 91.75 97 PHE A N 1
ATOM 765 C CA . PHE A 1 97 ? 15.912 1.420 -14.706 1.00 91.75 97 PHE A CA 1
ATOM 766 C C . PHE A 1 97 ? 16.119 2.759 -15.386 1.00 91.75 97 PHE A C 1
ATOM 768 O O . PHE A 1 97 ? 16.613 2.851 -16.512 1.00 91.75 97 PHE A O 1
ATOM 775 N N . LEU A 1 98 ? 15.792 3.811 -14.643 1.00 91.81 98 LEU A N 1
ATOM 776 C CA . LEU A 1 98 ? 16.132 5.171 -15.012 1.00 91.81 98 LEU A CA 1
ATOM 777 C C . LEU A 1 98 ? 17.656 5.302 -15.163 1.00 91.81 98 LEU A C 1
ATOM 779 O O . LEU A 1 98 ? 18.404 5.114 -14.201 1.00 91.81 98 LEU A O 1
ATOM 783 N N . LYS A 1 99 ? 18.102 5.643 -16.374 1.00 90.00 99 LYS A N 1
ATOM 784 C CA . LYS A 1 99 ? 19.507 5.919 -16.688 1.00 90.00 99 LYS A CA 1
ATOM 785 C C . LYS A 1 99 ? 19.816 7.405 -16.593 1.00 90.00 99 LYS A C 1
ATOM 787 O O . LYS A 1 99 ? 20.803 7.792 -15.978 1.00 90.00 99 LYS A O 1
ATOM 792 N N . ASN A 1 100 ? 18.996 8.229 -17.240 1.00 88.44 100 ASN A N 1
ATOM 793 C CA . ASN A 1 100 ? 19.167 9.676 -17.244 1.00 88.44 100 ASN A CA 1
ATOM 794 C C . ASN A 1 100 ? 17.809 10.374 -17.324 1.00 88.44 100 ASN A C 1
ATOM 796 O O . ASN A 1 100 ? 16.944 9.963 -18.100 1.00 88.44 100 ASN A O 1
ATOM 800 N N . HIS A 1 101 ? 17.644 11.449 -16.562 1.00 89.31 101 HIS A N 1
ATOM 801 C CA . HIS A 1 101 ? 16.476 12.322 -16.619 1.00 89.31 101 HIS A CA 1
ATOM 802 C C . HIS A 1 101 ? 16.906 13.646 -17.252 1.00 89.31 101 HIS A C 1
ATOM 804 O O . HIS A 1 101 ? 17.591 14.457 -16.635 1.00 89.31 101 HIS A O 1
ATOM 810 N N . GLY A 1 102 ? 16.606 13.805 -18.542 1.00 82.81 102 GLY A N 1
ATOM 811 C CA . GLY A 1 102 ? 16.940 15.005 -19.301 1.00 82.81 102 GLY A CA 1
ATOM 812 C C . GLY A 1 102 ? 15.752 15.956 -19.419 1.00 82.81 102 GLY A C 1
ATOM 813 O O . GLY A 1 102 ? 14.605 15.558 -19.247 1.00 82.81 102 GLY A O 1
ATOM 814 N N . LYS A 1 103 ? 16.022 17.205 -19.823 1.00 76.88 103 LYS A N 1
ATOM 815 C CA . LYS A 1 103 ? 14.988 18.248 -20.000 1.00 76.88 103 LYS A CA 1
ATOM 816 C C . LYS A 1 103 ? 13.874 17.868 -20.986 1.00 76.88 103 LYS A C 1
ATOM 818 O O . LYS A 1 103 ? 12.754 18.331 -20.836 1.00 76.88 103 LYS A O 1
ATOM 823 N N . ASN A 1 104 ? 14.197 17.069 -22.006 1.00 76.62 104 ASN A N 1
ATOM 824 C CA . ASN A 1 104 ? 13.272 16.743 -23.100 1.00 76.62 104 ASN A CA 1
ATOM 825 C C . ASN A 1 104 ? 12.786 15.291 -23.073 1.00 76.62 104 ASN A C 1
ATOM 827 O O . ASN A 1 104 ? 11.726 14.985 -23.613 1.00 76.62 104 ASN A O 1
ATOM 831 N N . PHE A 1 105 ? 13.587 14.386 -22.515 1.00 85.12 105 PHE A N 1
ATOM 832 C CA . PHE A 1 105 ? 13.265 12.970 -22.468 1.00 85.12 105 PHE A CA 1
ATOM 833 C C . PHE A 1 105 ? 13.956 12.297 -21.290 1.00 85.12 105 PHE A C 1
ATOM 835 O O . PHE A 1 105 ? 15.061 12.660 -20.874 1.00 85.12 105 PHE A O 1
ATOM 842 N N . THR A 1 106 ? 13.309 11.256 -20.799 1.00 89.69 106 THR A N 1
ATOM 843 C CA . THR A 1 106 ? 13.848 10.324 -19.827 1.00 89.69 106 THR A CA 1
ATOM 844 C C . THR A 1 106 ? 14.397 9.111 -20.560 1.00 89.69 106 THR A C 1
ATOM 846 O O . THR A 1 106 ? 13.745 8.574 -21.449 1.00 89.69 106 THR A O 1
ATOM 849 N N . THR A 1 107 ? 15.620 8.704 -20.229 1.00 90.06 107 THR A N 1
ATOM 850 C CA . THR A 1 107 ? 16.267 7.524 -20.807 1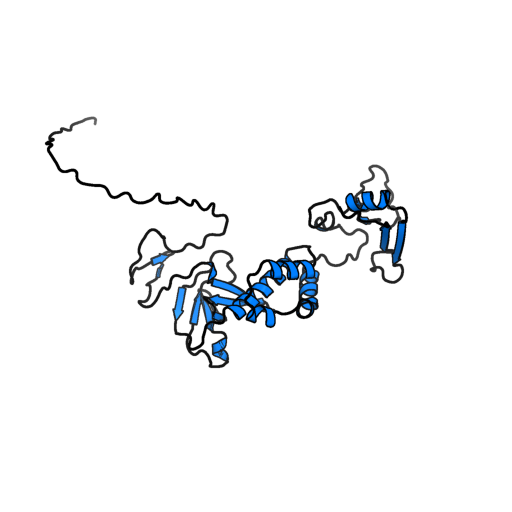.00 90.06 107 THR A CA 1
ATOM 851 C C . THR A 1 107 ? 16.255 6.388 -19.801 1.00 90.06 107 THR A C 1
ATOM 853 O O . THR A 1 107 ? 16.694 6.563 -18.662 1.00 90.06 107 THR A O 1
ATOM 856 N N . TRP A 1 108 ? 15.833 5.218 -20.256 1.00 92.00 108 TRP A N 1
ATOM 857 C CA . TRP A 1 108 ? 15.776 3.986 -19.485 1.00 92.00 108 TRP A CA 1
ATOM 858 C C . TRP A 1 108 ? 16.688 2.938 -20.107 1.00 92.00 108 TRP A C 1
ATOM 860 O O . TRP A 1 108 ? 16.904 2.929 -21.319 1.00 92.00 108 TRP A O 1
ATOM 870 N N . GLU A 1 109 ? 17.212 2.047 -19.280 1.00 91.88 109 GLU A N 1
ATOM 871 C CA . GLU A 1 109 ? 17.990 0.890 -19.713 1.00 91.88 109 GLU A CA 1
ATOM 872 C C . GLU A 1 109 ? 17.489 -0.372 -19.022 1.00 91.88 109 GLU A C 1
ATOM 874 O O . GLU A 1 109 ? 17.001 -0.304 -17.896 1.00 91.88 109 GLU A O 1
ATOM 879 N N . CYS A 1 110 ? 17.605 -1.521 -19.689 1.00 90.69 110 CYS A N 1
ATOM 880 C CA . CYS A 1 110 ? 17.176 -2.794 -19.110 1.00 90.69 110 CYS A CA 1
ATOM 881 C C . CYS A 1 110 ? 17.840 -3.044 -17.742 1.00 90.69 110 CYS A C 1
ATOM 883 O O . CYS A 1 110 ? 19.047 -2.844 -17.588 1.00 90.69 110 CYS A O 1
ATOM 885 N N . GLU A 1 111 ? 17.071 -3.539 -16.770 1.00 89.50 111 GLU A N 1
ATOM 886 C CA . GLU A 1 111 ? 17.548 -3.923 -15.433 1.00 89.50 111 GLU A CA 1
ATOM 887 C C . GLU A 1 111 ? 18.728 -4.918 -15.499 1.00 89.50 111 GLU A C 1
ATOM 889 O O . GLU A 1 111 ? 19.719 -4.758 -14.783 1.00 89.50 111 GLU A O 1
ATOM 894 N N . HIS A 1 112 ? 18.703 -5.861 -16.448 1.00 88.00 112 HIS A N 1
ATOM 895 C CA . HIS A 1 112 ? 19.767 -6.852 -16.668 1.00 88.00 112 HIS A CA 1
ATOM 896 C C . HIS A 1 112 ? 21.034 -6.293 -17.342 1.00 88.00 112 HIS A C 1
ATOM 898 O O . HIS A 1 112 ? 22.044 -6.995 -17.458 1.00 88.00 112 HIS A O 1
ATOM 904 N N . ARG A 1 113 ? 21.038 -5.021 -17.767 1.00 85.19 113 ARG A N 1
ATOM 905 C CA . ARG A 1 113 ? 22.200 -4.408 -18.430 1.00 85.19 113 ARG A CA 1
ATOM 906 C C . ARG A 1 113 ? 23.397 -4.255 -17.503 1.00 85.19 113 ARG A C 1
ATOM 908 O O . ARG A 1 113 ? 24.529 -4.486 -17.923 1.00 85.19 113 ARG A O 1
ATOM 915 N N . ARG A 1 114 ? 23.162 -3.918 -16.231 1.00 77.06 114 ARG A N 1
ATOM 916 C CA . ARG A 1 114 ? 24.240 -3.743 -15.238 1.00 77.06 114 ARG A CA 1
ATOM 917 C C . ARG A 1 114 ? 24.998 -5.036 -14.963 1.00 77.06 114 ARG A C 1
ATOM 919 O O . ARG A 1 114 ? 26.209 -5.004 -14.784 1.00 77.06 114 ARG A O 1
ATOM 926 N N . ASN A 1 115 ? 24.303 -6.166 -15.046 1.00 76.94 115 ASN A N 1
ATOM 927 C CA . ASN A 1 115 ? 24.891 -7.494 -14.885 1.00 76.94 115 ASN A CA 1
ATOM 928 C C . ASN A 1 115 ? 25.452 -8.052 -16.207 1.00 76.94 115 ASN A C 1
ATOM 930 O O . ASN A 1 115 ? 25.750 -9.237 -16.290 1.00 76.94 115 ASN A O 1
ATOM 934 N N . ARG A 1 116 ? 25.577 -7.212 -17.251 1.00 69.12 116 ARG A N 1
ATOM 935 C CA . ARG A 1 116 ? 26.009 -7.565 -18.620 1.00 69.12 116 ARG A CA 1
ATOM 936 C C . ARG A 1 116 ? 25.172 -8.657 -19.296 1.00 69.12 116 ARG A C 1
ATOM 938 O O . ARG A 1 116 ? 25.565 -9.177 -20.332 1.00 69.12 116 ARG A O 1
ATOM 945 N N . GLN A 1 117 ? 24.004 -8.961 -18.741 1.00 72.94 117 GLN A N 1
ATOM 946 C CA . GLN A 1 117 ? 23.081 -9.956 -19.275 1.00 72.94 117 GLN A CA 1
ATOM 947 C C . GLN A 1 117 ? 22.172 -9.374 -20.353 1.00 72.94 117 GLN A C 1
ATOM 949 O O . GLN A 1 117 ? 21.601 -10.155 -21.093 1.00 72.94 117 GLN A O 1
ATOM 954 N N . CYS A 1 118 ? 22.068 -8.042 -20.468 1.00 82.69 118 CYS A N 1
ATOM 955 C CA . CYS A 1 118 ? 21.321 -7.361 -21.526 1.00 82.69 118 CYS A CA 1
ATOM 956 C C . CYS A 1 118 ? 22.127 -6.238 -22.174 1.00 82.69 118 CYS A C 1
ATOM 958 O O . CYS A 1 118 ? 22.340 -5.195 -21.561 1.00 82.69 118 CYS A O 1
ATOM 960 N N . LEU A 1 119 ? 22.567 -6.412 -23.421 1.00 70.94 119 LEU A N 1
ATOM 961 C CA . LEU A 1 119 ? 23.540 -5.495 -24.026 1.00 70.94 119 LEU A CA 1
ATOM 962 C C . LEU A 1 119 ? 22.934 -4.185 -24.553 1.00 70.94 119 LEU A C 1
ATOM 964 O O . LEU A 1 119 ? 23.643 -3.174 -24.600 1.00 70.94 119 LEU A O 1
ATOM 968 N N . SER A 1 120 ? 21.644 -4.159 -24.907 1.00 62.66 120 SER A N 1
ATOM 969 C CA . SER A 1 120 ? 21.251 -3.216 -25.963 1.00 62.66 120 SER A CA 1
ATOM 970 C C . SER A 1 120 ? 19.998 -2.384 -25.733 1.00 62.66 120 SER A C 1
ATOM 972 O O . SER A 1 120 ? 19.923 -1.334 -26.364 1.00 62.66 120 SER A O 1
ATOM 974 N N . ILE A 1 121 ? 19.061 -2.742 -24.840 1.00 74.75 121 ILE A N 1
ATOM 975 C CA . ILE A 1 121 ? 17.799 -1.983 -24.812 1.00 74.75 121 ILE A CA 1
ATOM 976 C C . ILE A 1 121 ? 17.946 -0.620 -24.125 1.00 74.75 121 ILE A C 1
ATOM 978 O O . ILE A 1 121 ? 18.312 -0.530 -22.945 1.00 74.75 121 ILE A O 1
ATOM 982 N N . ILE A 1 122 ? 17.642 0.434 -24.886 1.00 81.00 122 ILE A N 1
ATOM 983 C CA . ILE A 1 122 ? 17.467 1.812 -24.423 1.00 81.00 122 ILE A CA 1
ATOM 984 C C . ILE A 1 122 ? 16.071 2.278 -24.819 1.00 81.00 122 ILE A C 1
ATOM 986 O O . ILE A 1 122 ? 15.697 2.190 -25.985 1.00 81.00 122 ILE A O 1
ATOM 990 N N . ILE A 1 123 ? 15.334 2.832 -23.860 1.00 82.62 123 ILE A N 1
ATOM 991 C CA . ILE A 1 123 ? 14.034 3.463 -24.105 1.00 82.62 123 ILE A CA 1
ATOM 992 C C . ILE A 1 123 ? 14.157 4.959 -23.836 1.00 82.62 123 ILE A C 1
ATOM 994 O O . ILE A 1 123 ? 14.764 5.357 -22.841 1.00 82.62 123 ILE A O 1
ATOM 998 N N . ARG A 1 124 ? 13.570 5.798 -24.693 1.00 84.56 124 ARG A N 1
ATOM 999 C CA . ARG A 1 124 ? 13.346 7.218 -24.395 1.00 84.56 124 ARG A CA 1
ATOM 1000 C C . ARG A 1 124 ? 11.862 7.493 -24.244 1.00 84.56 124 ARG A C 1
ATOM 1002 O O . ARG A 1 124 ? 11.074 7.102 -25.101 1.00 84.56 124 ARG A O 1
ATOM 1009 N N . SER A 1 125 ? 11.499 8.203 -23.187 1.00 85.31 125 SER A N 1
ATOM 1010 C CA . SER A 1 125 ? 10.118 8.572 -22.883 1.00 85.31 125 SER A CA 1
ATOM 1011 C C . SER A 1 125 ? 9.984 10.034 -22.465 1.00 85.31 125 SER A C 1
ATOM 1013 O O . SER A 1 125 ? 10.981 10.738 -22.290 1.00 85.31 125 SER A O 1
ATOM 1015 N N . SER A 1 126 ? 8.749 10.483 -22.260 1.00 82.38 126 SER A N 1
ATOM 1016 C CA . SER A 1 126 ? 8.430 11.682 -21.484 1.00 82.38 126 SER A CA 1
ATOM 1017 C C . SER A 1 126 ? 8.831 11.520 -20.010 1.00 82.38 126 SER A C 1
ATOM 1019 O O . SER A 1 126 ? 9.230 10.433 -19.580 1.00 82.38 126 SER A O 1
ATOM 1021 N N . ASP A 1 127 ? 8.701 12.599 -19.237 1.00 82.50 127 ASP A N 1
ATOM 1022 C CA . ASP A 1 127 ? 8.964 12.592 -17.796 1.00 82.50 127 ASP A CA 1
ATOM 1023 C C . ASP A 1 127 ? 8.049 11.578 -17.071 1.00 82.50 127 ASP A C 1
ATOM 1025 O O . ASP A 1 127 ? 6.825 11.656 -17.237 1.00 82.50 127 ASP A O 1
ATOM 1029 N N . PRO A 1 128 ? 8.602 10.635 -16.279 1.00 81.94 128 PRO A N 1
ATOM 1030 C CA . PRO A 1 128 ? 7.819 9.665 -15.511 1.00 81.94 128 PRO A CA 1
ATOM 1031 C C . PRO A 1 128 ? 6.930 10.291 -14.431 1.00 81.94 128 PRO A C 1
ATOM 1033 O O . PRO A 1 128 ? 5.985 9.647 -13.991 1.00 81.94 128 PRO A O 1
ATOM 1036 N N . ASN A 1 129 ? 7.203 11.527 -14.002 1.00 81.06 129 ASN A N 1
ATOM 1037 C CA . ASN A 1 129 ? 6.410 12.196 -12.968 1.00 81.06 129 ASN A CA 1
ATOM 1038 C C . ASN A 1 129 ? 5.122 12.829 -13.511 1.00 81.06 129 ASN A C 1
ATOM 1040 O O . ASN A 1 129 ? 4.235 13.187 -12.733 1.00 81.06 129 ASN A O 1
ATOM 1044 N N . ILE A 1 130 ? 5.001 12.988 -14.834 1.00 70.31 130 ILE A N 1
ATOM 1045 C CA . ILE A 1 130 ? 3.791 13.536 -15.448 1.00 70.31 130 ILE A CA 1
ATOM 1046 C C . ILE A 1 130 ? 2.738 12.430 -15.485 1.00 70.31 130 ILE A C 1
ATOM 1048 O O . ILE A 1 130 ? 2.631 11.657 -16.443 1.00 70.31 130 ILE A O 1
ATOM 1052 N N . LYS A 1 131 ? 1.938 12.377 -14.418 1.00 54.53 131 LYS A N 1
ATOM 1053 C CA . LYS A 1 131 ? 0.727 11.558 -14.367 1.00 54.53 131 LYS A CA 1
ATOM 1054 C C . LYS A 1 131 ? -0.158 11.952 -15.562 1.00 54.53 131 LYS A C 1
ATOM 1056 O O . LYS A 1 131 ? -0.312 13.137 -15.850 1.00 54.53 131 LYS A O 1
ATOM 1061 N N . TYR A 1 132 ? -0.692 10.958 -16.274 1.00 53.75 132 TYR A N 1
ATOM 1062 C CA . TYR A 1 132 ? -1.641 11.093 -17.400 1.00 53.75 132 TYR A CA 1
ATOM 1063 C C . TYR A 1 132 ? -1.083 11.449 -18.791 1.00 53.75 132 TYR A C 1
ATOM 1065 O O . TYR A 1 132 ? -1.860 11.546 -19.734 1.00 53.75 132 TYR A O 1
ATOM 1073 N N . CYS A 1 133 ? 0.232 11.619 -18.975 1.00 62.81 133 CYS A N 1
ATOM 1074 C CA . CYS A 1 133 ? 0.811 11.913 -20.301 1.00 62.81 133 CYS A CA 1
ATOM 1075 C C . CYS A 1 133 ? 2.123 11.165 -20.582 1.00 62.81 133 CYS A C 1
ATOM 1077 O O . CYS A 1 133 ? 2.958 11.647 -21.352 1.00 62.81 133 CYS A O 1
ATOM 1079 N N . PHE A 1 134 ? 2.320 9.988 -19.979 1.00 73.50 134 PHE A N 1
ATOM 1080 C CA . PHE A 1 134 ? 3.515 9.192 -20.241 1.00 73.50 134 PHE A CA 1
ATOM 1081 C C . PHE A 1 134 ? 3.543 8.689 -21.691 1.00 73.50 134 PHE A C 1
ATOM 1083 O O . PHE A 1 134 ? 2.588 8.076 -22.161 1.00 73.50 134 PHE A O 1
ATOM 1090 N N . ARG A 1 135 ? 4.637 8.951 -22.413 1.00 78.12 135 ARG A N 1
ATOM 1091 C CA . ARG A 1 135 ? 4.809 8.551 -23.817 1.00 78.12 135 ARG A CA 1
ATOM 1092 C C . ARG A 1 135 ? 6.189 7.974 -24.045 1.00 78.12 135 ARG A C 1
ATOM 1094 O O . ARG A 1 135 ? 7.178 8.584 -23.650 1.00 78.12 135 ARG A O 1
ATOM 1101 N N . ILE A 1 136 ? 6.262 6.843 -24.738 1.00 81.56 136 ILE A N 1
ATOM 1102 C CA . ILE A 1 136 ? 7.518 6.307 -25.261 1.00 81.56 136 ILE A CA 1
ATOM 1103 C C . ILE A 1 136 ? 7.749 6.909 -26.646 1.00 81.56 136 ILE A C 1
ATOM 1105 O O . ILE A 1 136 ? 6.889 6.830 -27.518 1.00 81.56 136 ILE A O 1
ATOM 1109 N N . TYR A 1 137 ? 8.910 7.525 -26.837 1.00 79.88 137 TYR A N 1
ATOM 1110 C CA . TYR A 1 137 ? 9.307 8.136 -28.104 1.00 79.88 137 TYR A CA 1
ATOM 1111 C C . TYR A 1 137 ? 10.157 7.203 -28.960 1.00 79.88 137 TYR A C 1
ATOM 1113 O O . TYR A 1 137 ? 10.195 7.355 -30.174 1.00 79.88 137 TYR A O 1
ATOM 1121 N N . PHE A 1 138 ? 10.904 6.302 -28.319 1.00 76.44 138 PHE A N 1
ATOM 1122 C CA . PHE A 1 138 ? 11.939 5.519 -28.981 1.00 76.44 138 PHE A CA 1
ATOM 1123 C C . PHE A 1 138 ? 12.321 4.297 -28.147 1.00 76.44 138 PHE A C 1
ATOM 1125 O O . PHE A 1 138 ? 12.487 4.411 -26.929 1.00 76.44 138 PHE A O 1
ATOM 1132 N N . ILE A 1 139 ? 12.509 3.157 -28.810 1.00 80.62 139 ILE A N 1
ATOM 1133 C CA . ILE A 1 139 ? 13.056 1.922 -28.242 1.00 80.62 139 ILE A CA 1
ATOM 1134 C C . ILE A 1 139 ? 14.148 1.447 -29.199 1.00 80.62 139 ILE A C 1
ATOM 1136 O O . ILE A 1 139 ? 13.908 1.330 -30.395 1.00 80.62 139 ILE A O 1
ATOM 1140 N N . GLN A 1 140 ? 15.341 1.172 -28.682 1.00 79.38 140 GLN A N 1
ATOM 1141 C CA . GLN A 1 140 ? 16.466 0.680 -29.475 1.00 79.38 140 GLN A CA 1
ATOM 1142 C C . GLN A 1 140 ? 17.065 -0.556 -28.847 1.00 79.38 140 GLN A C 1
ATOM 1144 O O . GLN A 1 140 ? 17.290 -0.557 -27.642 1.00 79.38 140 GLN A O 1
ATOM 1149 N N . GLY A 1 141 ? 17.429 -1.526 -29.684 1.00 77.69 141 GLY A N 1
ATOM 1150 C CA . GLY A 1 141 ? 18.111 -2.753 -29.290 1.00 77.69 141 GLY A CA 1
ATOM 1151 C C . GLY A 1 141 ? 17.152 -3.919 -29.082 1.00 77.69 141 GLY A C 1
ATOM 1152 O O . GLY A 1 141 ? 15.939 -3.772 -29.184 1.00 77.69 141 GLY A O 1
ATOM 1153 N N . GLU A 1 142 ? 17.724 -5.078 -28.776 1.00 77.44 142 GLU A N 1
ATOM 1154 C CA . GLU A 1 142 ? 16.986 -6.311 -28.507 1.00 77.44 142 GLU A CA 1
ATOM 1155 C C . GLU A 1 142 ? 17.393 -6.883 -27.147 1.00 77.44 142 GLU A C 1
ATOM 1157 O O . GLU A 1 142 ? 18.532 -6.705 -26.691 1.00 77.44 142 GLU A O 1
ATOM 1162 N N . HIS A 1 143 ? 16.439 -7.538 -26.484 1.00 82.50 143 HIS A N 1
ATOM 1163 C CA . HIS A 1 143 ? 16.714 -8.342 -25.303 1.00 82.50 143 HIS A CA 1
ATOM 1164 C C . HIS A 1 143 ? 17.292 -9.685 -25.749 1.00 82.50 143 HIS A C 1
ATOM 1166 O O . HIS A 1 143 ? 16.788 -10.325 -26.660 1.00 82.50 143 HIS A O 1
ATOM 1172 N N . ASN A 1 144 ? 18.339 -10.124 -25.070 1.00 85.75 144 ASN A N 1
ATOM 1173 C CA . ASN A 1 144 ? 18.945 -11.456 -25.172 1.00 85.75 144 ASN A CA 1
ATOM 1174 C C . ASN A 1 144 ? 18.603 -12.309 -23.936 1.00 85.75 144 ASN A C 1
ATOM 1176 O O . ASN A 1 144 ? 19.348 -13.215 -23.568 1.00 85.75 144 ASN A O 1
ATOM 1180 N N . HIS A 1 145 ? 17.514 -11.960 -23.259 1.00 84.38 145 HIS A N 1
ATOM 1181 C CA . HIS A 1 145 ? 16.948 -12.702 -22.148 1.00 84.38 145 HIS A CA 1
ATOM 1182 C C . HIS A 1 145 ? 15.428 -12.684 -22.270 1.00 84.38 145 HIS A C 1
ATOM 1184 O O . HIS A 1 145 ? 14.845 -11.761 -22.852 1.00 84.38 145 HIS A O 1
ATOM 1190 N N . GLU A 1 146 ? 14.800 -13.698 -21.691 1.00 85.62 146 GLU A N 1
ATOM 1191 C CA . GLU A 1 146 ? 13.348 -13.812 -21.679 1.00 85.62 146 GLU A CA 1
ATOM 1192 C C . GLU A 1 146 ? 12.701 -12.687 -20.849 1.00 85.62 146 GLU A C 1
ATOM 1194 O O . GLU A 1 146 ? 13.333 -12.145 -19.924 1.00 85.62 146 GLU A O 1
ATOM 1199 N N . PRO A 1 147 ? 11.452 -12.305 -21.172 1.00 86.00 147 PRO A N 1
ATOM 1200 C CA . PRO A 1 147 ? 10.638 -11.474 -20.298 1.00 86.00 147 PRO A CA 1
ATOM 1201 C C . PRO A 1 147 ? 10.430 -12.151 -18.935 1.00 86.00 147 PRO A C 1
ATOM 1203 O O . PRO A 1 147 ? 10.376 -13.374 -18.830 1.00 86.00 147 PRO A O 1
ATOM 1206 N N . ALA A 1 148 ? 10.254 -11.346 -17.888 1.00 86.75 148 ALA A N 1
ATOM 1207 C CA . ALA A 1 148 ? 9.992 -11.813 -16.528 1.00 86.75 148 ALA A CA 1
ATOM 1208 C C . ALA A 1 148 ? 8.661 -11.231 -16.005 1.00 86.75 148 ALA A C 1
ATOM 1210 O O . ALA A 1 148 ? 8.671 -10.401 -15.086 1.00 86.75 148 ALA A O 1
ATOM 1211 N N . PRO A 1 149 ? 7.508 -11.631 -16.581 1.00 85.31 149 PRO A N 1
ATOM 1212 C CA . PRO A 1 149 ? 6.202 -11.055 -16.249 1.00 85.31 149 PRO A CA 1
ATOM 1213 C C . PRO A 1 149 ? 5.859 -11.192 -14.760 1.00 85.31 149 PRO A C 1
ATOM 1215 O O . PRO A 1 149 ? 5.412 -10.223 -14.153 1.00 85.31 149 PRO A O 1
ATOM 1218 N N . ASP A 1 150 ? 6.190 -12.320 -14.129 1.00 88.25 150 ASP A N 1
ATOM 1219 C CA . ASP A 1 150 ? 5.957 -12.545 -12.694 1.00 88.25 150 ASP A CA 1
ATOM 1220 C C . ASP A 1 150 ? 6.747 -11.568 -11.809 1.00 88.25 150 ASP A C 1
ATOM 1222 O O . ASP A 1 150 ? 6.274 -11.117 -10.764 1.00 88.25 150 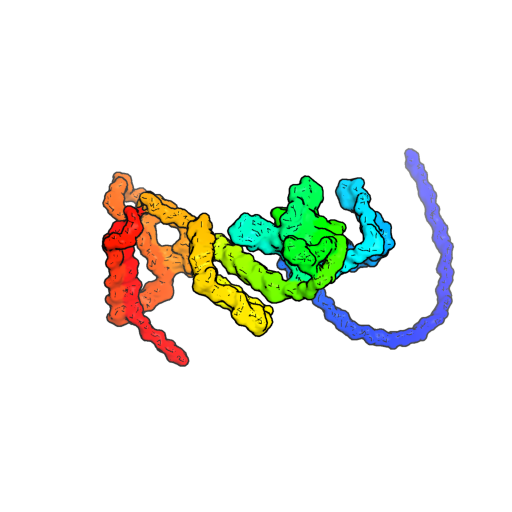ASP A O 1
ATOM 1226 N N . SER A 1 151 ? 7.950 -11.172 -12.239 1.00 87.56 151 SER A N 1
ATOM 1227 C CA . SER A 1 151 ? 8.749 -10.169 -11.522 1.00 87.56 151 SER A CA 1
ATOM 1228 C C . SER A 1 151 ? 8.135 -8.774 -11.634 1.00 87.56 151 SER A C 1
ATOM 1230 O O . SER A 1 151 ? 8.122 -8.020 -10.653 1.00 87.56 151 SER A O 1
ATOM 1232 N N . VAL A 1 152 ? 7.594 -8.442 -12.810 1.00 86.50 152 VAL A N 1
ATOM 1233 C CA . VAL A 1 152 ? 6.853 -7.197 -13.047 1.00 86.50 152 VAL A CA 1
ATOM 1234 C C . VAL A 1 152 ? 5.575 -7.170 -12.207 1.00 86.50 152 VAL A C 1
ATOM 1236 O O . VAL A 1 152 ? 5.349 -6.202 -11.477 1.00 86.50 152 VAL A O 1
ATOM 1239 N N . GLU A 1 153 ? 4.786 -8.243 -12.217 1.00 88.06 153 GLU A N 1
ATOM 1240 C CA . GLU A 1 153 ? 3.560 -8.351 -11.422 1.00 88.06 153 GLU A CA 1
ATOM 1241 C C . GLU A 1 153 ? 3.831 -8.320 -9.918 1.00 88.06 153 GLU A C 1
ATOM 1243 O O . GLU A 1 153 ? 3.133 -7.626 -9.177 1.00 88.06 153 GLU A O 1
ATOM 1248 N N . MET A 1 154 ? 4.899 -8.962 -9.438 1.00 90.25 154 MET A N 1
ATOM 1249 C CA . MET A 1 154 ? 5.315 -8.849 -8.037 1.00 90.25 154 MET A CA 1
ATOM 1250 C C . MET A 1 154 ? 5.647 -7.401 -7.657 1.00 90.25 154 MET A C 1
ATOM 1252 O O . MET A 1 154 ? 5.352 -6.956 -6.541 1.00 90.25 154 MET A O 1
ATOM 1256 N N . ARG A 1 155 ? 6.283 -6.645 -8.557 1.00 89.06 155 ARG A N 1
ATOM 1257 C CA . ARG A 1 155 ? 6.586 -5.231 -8.321 1.00 89.06 155 ARG A CA 1
ATOM 1258 C C . ARG A 1 155 ? 5.308 -4.396 -8.290 1.00 89.06 155 ARG A C 1
ATOM 1260 O O . ARG A 1 155 ? 5.155 -3.590 -7.373 1.00 89.06 155 ARG A O 1
ATOM 1267 N N . ARG A 1 156 ? 4.382 -4.639 -9.222 1.00 88.69 156 ARG A N 1
ATOM 1268 C CA . ARG A 1 156 ? 3.054 -4.009 -9.259 1.00 88.69 156 ARG A CA 1
ATOM 1269 C C . ARG A 1 156 ? 2.259 -4.307 -7.984 1.00 88.69 156 ARG A C 1
ATOM 1271 O O . ARG A 1 156 ? 1.749 -3.380 -7.369 1.00 88.69 156 ARG A O 1
ATOM 1278 N N . PHE A 1 157 ? 2.241 -5.553 -7.514 1.00 92.31 157 PHE A N 1
ATOM 1279 C CA . PHE A 1 157 ? 1.615 -5.943 -6.245 1.00 92.31 157 PHE A CA 1
ATOM 1280 C C . PHE A 1 157 ? 2.181 -5.158 -5.054 1.00 92.31 157 PHE A C 1
ATOM 1282 O O . PHE A 1 157 ? 1.436 -4.535 -4.298 1.00 92.31 157 PHE A O 1
ATOM 1289 N N . LYS A 1 158 ? 3.514 -5.115 -4.918 1.00 91.69 158 LYS A N 1
ATOM 1290 C CA . LYS A 1 158 ? 4.180 -4.340 -3.858 1.00 91.69 158 LYS A CA 1
ATOM 1291 C C . LYS A 1 158 ? 3.849 -2.849 -3.943 1.00 91.69 158 LYS A C 1
ATOM 1293 O O . LYS A 1 158 ? 3.724 -2.215 -2.900 1.00 91.69 158 LYS A O 1
ATOM 1298 N N . GLN A 1 159 ? 3.749 -2.297 -5.152 1.00 90.94 159 GLN A N 1
ATOM 1299 C CA . GLN A 1 159 ? 3.397 -0.897 -5.376 1.00 90.94 159 GLN A CA 1
ATOM 1300 C C . GLN A 1 159 ? 1.954 -0.617 -4.939 1.00 90.94 159 GLN A C 1
ATOM 1302 O O . GLN A 1 159 ? 1.754 0.258 -4.102 1.00 90.94 159 GLN A O 1
ATOM 1307 N N . ARG A 1 160 ? 0.981 -1.416 -5.401 1.00 92.31 160 ARG A N 1
ATOM 1308 C CA . ARG A 1 160 ? -0.438 -1.261 -5.041 1.00 92.31 160 ARG A CA 1
ATOM 1309 C C . ARG A 1 160 ? -0.655 -1.294 -3.534 1.00 92.31 160 ARG A C 1
ATOM 1311 O O . ARG A 1 160 ? -1.322 -0.420 -2.996 1.00 92.31 160 ARG A O 1
ATOM 1318 N N . ILE A 1 161 ? -0.033 -2.241 -2.826 1.00 94.31 161 ILE A N 1
ATOM 1319 C CA . ILE A 1 161 ? -0.154 -2.309 -1.362 1.00 94.31 161 ILE A CA 1
ATOM 1320 C C . ILE A 1 161 ? 0.404 -1.043 -0.703 1.00 94.31 161 ILE A C 1
ATOM 1322 O O . ILE A 1 161 ? -0.220 -0.514 0.212 1.00 94.31 161 ILE A O 1
ATOM 1326 N N . ARG A 1 162 ? 1.562 -0.532 -1.147 1.00 91.62 162 ARG A N 1
ATOM 1327 C CA . ARG A 1 162 ? 2.127 0.709 -0.586 1.00 91.62 162 ARG A CA 1
ATOM 1328 C C . ARG A 1 162 ? 1.219 1.905 -0.843 1.00 91.62 162 ARG A C 1
ATOM 1330 O O . ARG A 1 162 ? 0.964 2.661 0.084 1.00 91.62 162 ARG A O 1
ATOM 1337 N N . GLU A 1 163 ? 0.717 2.046 -2.066 1.00 90.44 163 GLU A N 1
ATOM 1338 C CA . GLU A 1 163 ? -0.190 3.129 -2.449 1.00 90.44 163 GLU A CA 1
ATOM 1339 C C . GLU A 1 163 ? -1.482 3.089 -1.632 1.00 90.44 163 GLU A C 1
ATOM 1341 O O . GLU A 1 163 ? -1.896 4.111 -1.088 1.00 90.44 163 GLU A O 1
ATOM 1346 N N . ARG A 1 164 ? -2.089 1.911 -1.464 1.00 92.75 164 ARG A N 1
ATOM 1347 C CA . ARG A 1 164 ? -3.273 1.741 -0.610 1.00 92.75 164 ARG A CA 1
ATOM 1348 C C . ARG A 1 164 ? -2.955 2.022 0.861 1.00 92.75 164 ARG A C 1
ATOM 1350 O O . ARG A 1 164 ? -3.724 2.694 1.536 1.00 92.75 164 ARG A O 1
ATOM 1357 N N . CYS A 1 165 ? -1.788 1.613 1.362 1.00 91.88 165 CYS A N 1
ATOM 1358 C CA . CYS A 1 165 ? -1.352 1.969 2.717 1.00 91.88 165 CYS A CA 1
ATOM 1359 C C . CYS A 1 165 ? -1.161 3.479 2.917 1.00 91.88 165 CYS A C 1
ATOM 1361 O O . CYS A 1 165 ? -1.287 3.939 4.046 1.00 91.88 165 CYS A O 1
ATOM 1363 N N . THR A 1 166 ? -0.863 4.241 1.868 1.00 89.25 166 THR A N 1
ATOM 1364 C CA . THR A 1 166 ? -0.766 5.704 1.932 1.00 89.25 166 THR A CA 1
ATOM 1365 C C . THR A 1 166 ? -2.135 6.384 1.871 1.00 89.25 166 THR A C 1
ATOM 1367 O O . THR A 1 166 ? -2.342 7.382 2.552 1.00 89.25 166 THR A O 1
ATOM 1370 N N . ASN A 1 167 ? -3.062 5.859 1.066 1.00 88.19 167 ASN A N 1
ATOM 1371 C CA . ASN A 1 167 ? -4.300 6.565 0.717 1.00 88.19 167 ASN A CA 1
ATOM 1372 C C . ASN A 1 167 ? -5.559 6.060 1.442 1.00 88.19 167 ASN A C 1
ATOM 1374 O O . ASN A 1 167 ? -6.576 6.746 1.436 1.00 88.19 167 ASN A O 1
ATOM 1378 N N . GLU A 1 168 ? -5.519 4.872 2.042 1.00 88.19 168 GLU A N 1
ATOM 1379 C CA . GLU A 1 168 ? -6.666 4.252 2.720 1.00 88.19 168 GLU A CA 1
ATOM 1380 C C . GLU A 1 168 ? -6.451 4.199 4.235 1.00 88.19 168 GLU A C 1
ATOM 1382 O O . GLU A 1 168 ? -5.315 4.253 4.707 1.00 88.19 168 GLU A O 1
ATOM 1387 N N . LEU A 1 169 ? -7.535 4.039 5.004 1.00 83.81 169 LEU A N 1
ATOM 1388 C CA . LEU A 1 169 ? -7.491 3.881 6.465 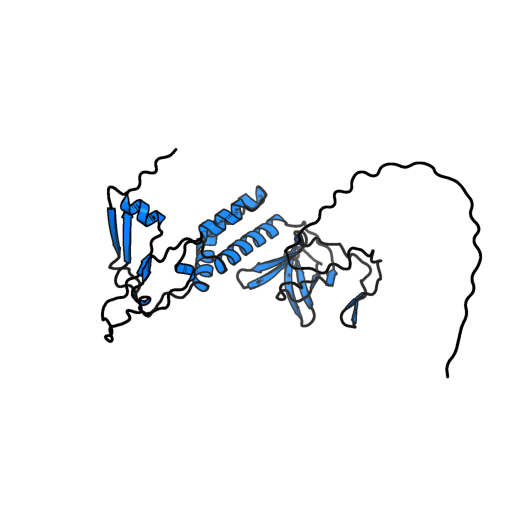1.00 83.81 169 LEU A CA 1
ATOM 1389 C C . LEU A 1 169 ? -7.584 2.419 6.931 1.00 83.81 169 LEU A C 1
ATOM 1391 O O . LEU A 1 169 ? -7.113 2.122 8.031 1.00 83.81 169 LEU A O 1
ATOM 1395 N N . SER A 1 170 ? -8.017 1.488 6.076 1.00 86.44 170 SER A N 1
ATOM 1396 C CA . SER A 1 170 ? -8.069 0.052 6.390 1.00 86.44 170 SER A CA 1
ATOM 1397 C C . SER A 1 170 ? -6.722 -0.514 6.832 1.00 86.44 170 SER A C 1
ATOM 1399 O O . SER A 1 170 ? -5.668 -0.002 6.459 1.00 86.44 170 SER A O 1
ATOM 1401 N N . SER A 1 171 ? -6.717 -1.576 7.639 1.00 89.31 171 SER A N 1
ATOM 1402 C CA . SER A 1 171 ? -5.465 -2.102 8.195 1.00 89.31 171 SER A CA 1
ATOM 1403 C C . SER A 1 171 ? -4.493 -2.577 7.092 1.00 89.31 171 SER A C 1
ATOM 1405 O O . SER A 1 171 ? -4.937 -3.163 6.099 1.00 89.31 171 SER A O 1
ATOM 1407 N N . PRO A 1 172 ? -3.160 -2.419 7.257 1.00 94.50 172 PRO A N 1
ATOM 1408 C CA . PRO A 1 172 ? -2.189 -2.943 6.293 1.00 94.50 172 PRO A CA 1
ATOM 1409 C C . PRO A 1 172 ? -2.336 -4.443 6.000 1.00 94.50 172 PRO A C 1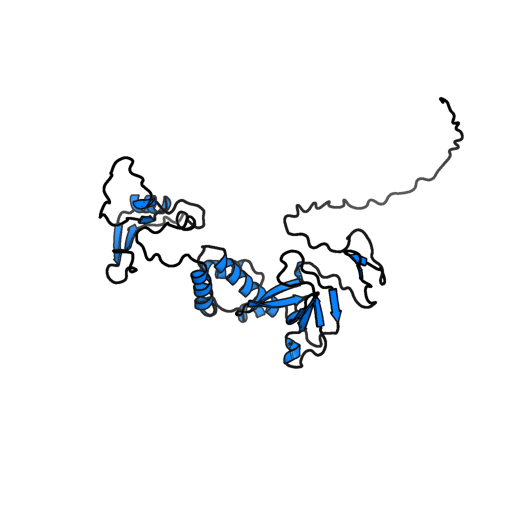
ATOM 1411 O O . PRO A 1 172 ? -2.020 -4.887 4.897 1.00 94.50 172 PRO A O 1
ATOM 1414 N N . ARG A 1 173 ? -2.815 -5.229 6.977 1.00 95.25 173 ARG A N 1
ATOM 1415 C CA . ARG A 1 173 ? -3.103 -6.659 6.805 1.00 95.25 173 ARG A CA 1
ATOM 1416 C C . ARG A 1 173 ? -4.281 -6.876 5.862 1.00 95.25 173 ARG A C 1
ATOM 1418 O O . ARG A 1 173 ? -4.147 -7.636 4.911 1.00 95.25 173 ARG A O 1
ATOM 1425 N N . THR A 1 174 ? -5.388 -6.172 6.091 1.00 93.75 174 THR A N 1
ATOM 1426 C CA . THR A 1 174 ? -6.576 -6.225 5.228 1.00 93.75 174 THR A CA 1
ATOM 1427 C C . THR A 1 174 ? -6.222 -5.825 3.798 1.00 93.75 174 THR A C 1
ATOM 1429 O O . THR A 1 174 ? -6.539 -6.550 2.865 1.00 93.75 174 THR A O 1
ATOM 1432 N N . ILE A 1 175 ? -5.464 -4.735 3.624 1.00 95.06 175 ILE A N 1
ATOM 1433 C CA . ILE A 1 175 ? -4.998 -4.282 2.305 1.00 95.06 175 ILE A CA 1
ATOM 1434 C C . ILE A 1 175 ? -4.183 -5.374 1.602 1.00 95.06 175 ILE A C 1
ATOM 1436 O O . ILE A 1 175 ? -4.413 -5.648 0.425 1.00 95.06 175 ILE A O 1
ATOM 1440 N N . TYR A 1 176 ? -3.243 -6.006 2.311 1.00 96.38 176 TYR A N 1
ATOM 1441 C CA . TYR A 1 176 ? -2.428 -7.089 1.761 1.00 96.38 176 TYR A CA 1
ATOM 1442 C C . TYR A 1 176 ? -3.285 -8.289 1.329 1.00 96.38 176 TYR A C 1
AT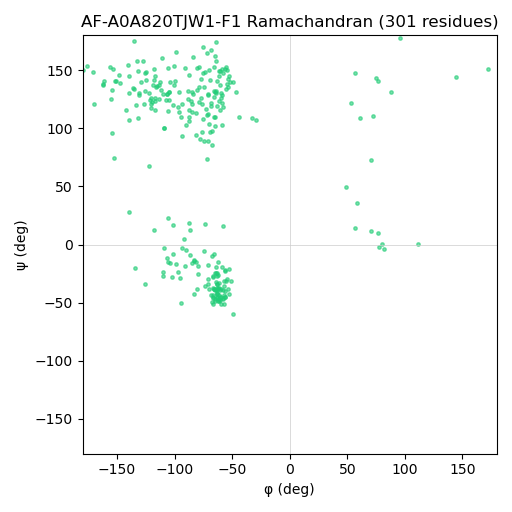OM 1444 O O . TYR A 1 176 ? -3.129 -8.784 0.214 1.00 96.38 176 TYR A O 1
ATOM 1452 N N . GLU A 1 177 ? -4.190 -8.750 2.195 1.00 95.44 177 GLU A N 1
ATOM 1453 C CA . GLU A 1 177 ? -5.056 -9.905 1.931 1.00 95.44 177 GLU A CA 1
ATOM 1454 C C . GLU A 1 177 ? -6.035 -9.631 0.779 1.00 95.44 177 GLU A C 1
ATOM 1456 O O . GLU A 1 177 ? -6.250 -10.500 -0.067 1.00 95.44 177 GLU A O 1
ATOM 1461 N N . ASP A 1 178 ? -6.574 -8.416 0.693 1.00 94.94 178 ASP A N 1
ATOM 1462 C CA . ASP A 1 178 ? -7.443 -7.991 -0.404 1.00 94.94 178 ASP A CA 1
ATOM 1463 C C . ASP A 1 178 ? -6.703 -7.962 -1.740 1.00 94.94 178 ASP A C 1
ATOM 1465 O O . AS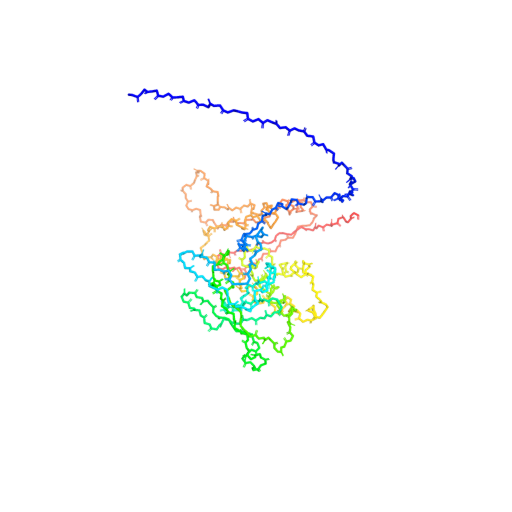P A 1 178 ? -7.214 -8.469 -2.738 1.00 94.94 178 ASP A O 1
ATOM 1469 N N . GLU A 1 179 ? -5.499 -7.383 -1.784 1.00 94.81 179 GLU A N 1
ATOM 1470 C CA . GLU A 1 179 ? -4.689 -7.379 -3.007 1.00 94.81 179 GLU A CA 1
ATOM 1471 C C . GLU A 1 179 ? -4.304 -8.800 -3.425 1.00 94.81 179 GLU A C 1
ATOM 1473 O O . GLU A 1 179 ? -4.330 -9.114 -4.616 1.00 94.81 179 GLU A O 1
ATOM 1478 N N . LEU A 1 180 ? -4.014 -9.674 -2.455 1.00 94.38 180 LEU A N 1
ATOM 1479 C CA . LEU A 1 180 ? -3.710 -11.076 -2.720 1.00 94.38 180 LEU A CA 1
ATOM 1480 C C . LEU A 1 180 ? -4.911 -11.815 -3.339 1.00 94.38 180 LEU A C 1
ATOM 1482 O O . LEU A 1 180 ? -4.723 -12.610 -4.254 1.00 94.38 180 LEU A O 1
ATOM 1486 N N . LYS A 1 181 ? -6.139 -11.534 -2.881 1.00 93.06 181 LYS A N 1
ATOM 1487 C CA . LYS A 1 181 ? -7.379 -12.130 -3.418 1.00 93.06 181 LYS A CA 1
ATOM 1488 C C . LYS A 1 181 ? -7.778 -11.573 -4.785 1.00 93.06 181 LYS A C 1
ATOM 1490 O O . LYS A 1 181 ? -8.341 -12.300 -5.598 1.00 93.06 181 LYS A O 1
ATOM 1495 N N . LYS A 1 182 ? -7.538 -10.281 -5.031 1.00 89.50 182 LYS A N 1
ATOM 1496 C CA . LYS A 1 182 ? -7.891 -9.610 -6.295 1.00 89.50 182 LYS A CA 1
ATOM 1497 C C . LYS A 1 182 ? -7.004 -10.053 -7.456 1.00 89.50 182 LYS A C 1
ATOM 1499 O O . LYS A 1 182 ? -7.454 -10.067 -8.601 1.00 89.50 182 LYS A O 1
ATOM 1504 N N . GLY A 1 183 ? -5.737 -10.354 -7.184 1.00 82.44 183 GLY A N 1
ATOM 1505 C CA . GLY A 1 183 ? -4.784 -10.708 -8.224 1.00 82.44 183 GLY A CA 1
ATOM 1506 C C . GLY A 1 183 ? -4.947 -12.136 -8.740 1.00 82.44 183 GLY A C 1
ATOM 1507 O O . GLY A 1 183 ? -5.189 -13.075 -7.987 1.00 82.44 183 GLY A O 1
ATOM 1508 N N . LYS A 1 184 ? -4.761 -12.304 -10.051 1.00 84.25 184 LYS A N 1
ATOM 1509 C CA . LYS A 1 184 ? -4.592 -13.615 -10.687 1.00 84.25 184 LYS A CA 1
ATOM 1510 C C . LYS A 1 184 ? -3.096 -13.906 -10.770 1.00 84.25 184 LYS A C 1
ATOM 1512 O O . LYS A 1 184 ? -2.436 -13.448 -11.697 1.00 84.25 184 LYS A O 1
ATOM 1517 N N . TYR A 1 185 ? -2.566 -14.604 -9.773 1.00 88.19 185 TYR A N 1
ATOM 1518 C CA . TYR A 1 185 ? -1.138 -14.910 -9.672 1.00 88.19 185 TYR A CA 1
ATOM 1519 C C . TYR A 1 185 ? -0.839 -16.333 -10.148 1.00 88.19 185 TYR A C 1
ATOM 1521 O O . TYR A 1 185 ? -1.609 -17.252 -9.863 1.00 88.19 185 TYR A O 1
ATOM 1529 N N . SER A 1 186 ? 0.276 -16.513 -10.861 1.00 88.25 186 SER A N 1
ATOM 1530 C CA . SER A 1 186 ? 0.798 -17.840 -11.209 1.00 88.25 186 SER A CA 1
ATOM 1531 C C . SER A 1 186 ? 1.200 -18.608 -9.943 1.00 88.25 186 SER A C 1
ATOM 1533 O O . SER A 1 186 ? 1.474 -18.011 -8.895 1.00 88.25 186 SER A O 1
ATOM 1535 N N . SER A 1 187 ? 1.252 -19.941 -10.024 1.00 89.50 187 SER A N 1
ATOM 1536 C CA . SER A 1 187 ? 1.687 -20.773 -8.892 1.00 89.50 187 SER A CA 1
ATOM 1537 C C . SER A 1 187 ? 3.136 -20.459 -8.506 1.00 89.50 187 SER A C 1
ATOM 1539 O O . SER A 1 187 ? 3.487 -20.415 -7.327 1.00 89.50 187 SER A O 1
ATOM 1541 N N . GLU A 1 188 ? 3.967 -20.198 -9.510 1.00 88.62 188 GLU A N 1
ATOM 1542 C CA . GLU A 1 188 ? 5.367 -19.818 -9.396 1.00 88.62 188 GLU A CA 1
ATOM 1543 C C . GLU A 1 188 ? 5.508 -18.478 -8.667 1.00 88.62 188 GLU A C 1
ATOM 1545 O O . GLU A 1 188 ? 6.310 -18.355 -7.740 1.00 88.62 188 GLU A O 1
ATOM 1550 N N . MET A 1 189 ? 4.680 -17.490 -9.022 1.00 89.62 189 MET A N 1
ATOM 1551 C CA . MET A 1 189 ? 4.668 -16.187 -8.366 1.00 89.62 189 MET A CA 1
ATOM 1552 C C . MET A 1 189 ? 4.197 -16.285 -6.913 1.00 89.62 189 MET A C 1
ATOM 1554 O O . MET A 1 189 ? 4.833 -15.701 -6.036 1.00 89.62 189 MET A O 1
ATOM 1558 N N . LEU A 1 190 ? 3.122 -17.031 -6.632 1.00 90.50 190 LEU A N 1
ATOM 1559 C CA . LEU A 1 190 ? 2.615 -17.222 -5.267 1.00 90.50 190 LEU A CA 1
ATOM 1560 C C . LEU A 1 190 ? 3.681 -17.815 -4.335 1.00 90.50 190 LEU A C 1
ATOM 1562 O O . LEU A 1 190 ? 3.762 -17.413 -3.176 1.00 90.50 190 LEU A O 1
ATOM 1566 N N . ALA A 1 191 ? 4.531 -18.710 -4.847 1.00 90.25 191 ALA A N 1
ATOM 1567 C CA . ALA A 1 191 ? 5.617 -19.317 -4.080 1.00 90.25 191 ALA A CA 1
ATOM 1568 C C . ALA A 1 191 ? 6.722 -18.321 -3.677 1.00 90.25 191 ALA A C 1
ATOM 1570 O O . ALA A 1 191 ? 7.395 -18.526 -2.667 1.00 90.25 191 ALA A O 1
ATOM 1571 N N . VAL A 1 192 ? 6.916 -17.242 -4.446 1.00 91.00 192 VAL A N 1
ATOM 1572 C CA . VAL A 1 192 ? 7.966 -16.230 -4.205 1.00 91.00 192 VAL A CA 1
ATOM 1573 C C . VAL A 1 192 ? 7.424 -14.884 -3.718 1.00 91.00 192 VAL A C 1
ATOM 1575 O O . VAL A 1 192 ? 8.203 -13.967 -3.428 1.00 91.00 192 VAL A O 1
ATOM 1578 N N . LEU A 1 193 ? 6.100 -14.733 -3.620 1.00 91.94 193 LEU A N 1
ATOM 1579 C CA . LEU A 1 193 ? 5.485 -13.520 -3.101 1.00 91.94 193 LEU A CA 1
ATOM 1580 C C . LEU A 1 193 ? 5.939 -13.273 -1.655 1.00 91.94 193 LEU A C 1
ATOM 1582 O O . LEU A 1 193 ? 5.988 -14.192 -0.836 1.00 91.94 193 LEU A O 1
ATOM 1586 N N . PRO A 1 194 ? 6.261 -12.018 -1.294 1.00 91.44 194 PRO A N 1
ATOM 1587 C CA . PRO A 1 194 ? 6.583 -11.702 0.086 1.00 91.44 194 PRO A CA 1
ATOM 1588 C C . PRO A 1 194 ? 5.353 -11.943 0.954 1.00 91.44 194 PRO A C 1
ATOM 1590 O O . PRO A 1 194 ? 4.275 -11.441 0.639 1.00 91.44 194 PRO A O 1
ATOM 1593 N N . THR A 1 195 ? 5.518 -12.642 2.074 1.00 94.62 195 THR A N 1
ATOM 1594 C CA . THR A 1 195 ? 4.440 -12.758 3.061 1.00 94.62 195 THR A CA 1
ATOM 1595 C C . THR A 1 195 ? 4.123 -11.393 3.677 1.00 94.62 195 THR A C 1
ATOM 1597 O O . THR A 1 195 ? 4.951 -10.471 3.645 1.00 94.62 195 THR A O 1
ATOM 1600 N N . PHE A 1 196 ? 2.952 -11.271 4.306 1.00 95.56 196 PHE A N 1
ATOM 1601 C CA . PHE A 1 196 ? 2.615 -10.082 5.084 1.00 95.56 196 PHE A CA 1
ATOM 1602 C C . PHE A 1 196 ? 3.696 -9.755 6.125 1.00 95.56 196 PHE A C 1
ATOM 1604 O O . PHE A 1 196 ? 4.112 -8.604 6.233 1.00 95.56 196 PHE A O 1
ATOM 1611 N N . TYR A 1 197 ? 4.224 -10.761 6.828 1.00 94.94 197 TYR A N 1
ATOM 1612 C CA . TYR A 1 197 ? 5.257 -10.576 7.851 1.00 94.94 197 TYR A CA 1
ATOM 1613 C C . TYR A 1 197 ? 6.552 -9.984 7.281 1.00 94.94 197 TYR A C 1
ATOM 1615 O O . TYR A 1 197 ? 7.148 -9.101 7.895 1.00 94.94 197 TYR A O 1
ATOM 1623 N N . ASN A 1 198 ? 6.943 -10.374 6.061 1.00 93.25 198 ASN A N 1
ATOM 1624 C CA . ASN A 1 198 ? 8.113 -9.807 5.378 1.00 93.25 198 ASN A CA 1
ATOM 1625 C C . ASN A 1 198 ? 7.934 -8.312 5.054 1.00 93.25 198 ASN A C 1
ATOM 1627 O O . ASN A 1 198 ? 8.920 -7.596 4.870 1.00 93.25 198 ASN A O 1
ATOM 1631 N N . MET A 1 199 ? 6.689 -7.844 4.934 1.00 92.75 199 MET A N 1
ATOM 1632 C CA . MET A 1 199 ? 6.357 -6.463 4.575 1.00 92.75 199 MET A CA 1
ATOM 1633 C C . MET A 1 199 ? 5.847 -5.631 5.755 1.00 92.75 199 MET A C 1
ATOM 1635 O O . MET A 1 199 ? 5.842 -4.406 5.654 1.00 92.75 199 MET A O 1
ATOM 1639 N N . GLN A 1 200 ? 5.472 -6.259 6.870 1.00 93.75 200 GLN A N 1
ATOM 1640 C CA . GLN A 1 200 ? 4.747 -5.647 7.981 1.00 93.75 200 GLN A CA 1
ATOM 1641 C C . GLN A 1 200 ? 5.386 -4.334 8.443 1.00 93.75 200 GLN A C 1
ATOM 1643 O O . GLN A 1 200 ? 4.766 -3.279 8.335 1.00 93.75 200 GLN A O 1
ATOM 1648 N N . ALA A 1 201 ? 6.647 -4.374 8.882 1.00 91.88 201 ALA A N 1
ATOM 1649 C CA . ALA A 1 201 ? 7.342 -3.191 9.390 1.00 91.88 201 ALA A CA 1
ATOM 1650 C C . ALA A 1 201 ? 7.372 -2.042 8.367 1.00 91.88 201 ALA A C 1
ATOM 1652 O O . ALA A 1 201 ? 7.162 -0.884 8.720 1.00 91.88 201 ALA A O 1
ATOM 1653 N N . GLN A 1 202 ? 7.578 -2.360 7.084 1.00 91.12 202 GLN A N 1
ATOM 1654 C CA . GLN A 1 202 ? 7.582 -1.360 6.019 1.00 91.12 202 GLN A CA 1
ATOM 1655 C C . GLN A 1 202 ? 6.193 -0.739 5.825 1.00 91.12 202 GLN A C 1
ATOM 1657 O O . GLN A 1 202 ? 6.092 0.479 5.701 1.00 91.12 202 GLN A O 1
ATOM 1662 N N . LEU A 1 203 ? 5.140 -1.557 5.779 1.00 93.38 203 LEU A N 1
ATOM 1663 C CA . LEU A 1 203 ? 3.777 -1.084 5.533 1.00 93.38 203 LEU A CA 1
ATOM 1664 C C . LEU A 1 203 ? 3.260 -0.220 6.680 1.00 93.38 203 LEU A C 1
ATOM 1666 O O . LEU A 1 203 ? 2.695 0.842 6.432 1.00 93.38 203 LEU A O 1
ATOM 1670 N N . TYR A 1 204 ? 3.506 -0.635 7.924 1.00 92.19 204 TYR A N 1
ATOM 1671 C CA . TYR A 1 204 ? 3.139 0.164 9.090 1.00 92.19 204 TYR A CA 1
ATOM 1672 C C . TYR A 1 204 ? 3.928 1.471 9.155 1.00 92.19 204 TYR A C 1
ATOM 1674 O O . TYR A 1 204 ? 3.337 2.497 9.465 1.00 92.19 204 TYR A O 1
ATOM 1682 N N . ARG A 1 205 ? 5.223 1.478 8.805 1.00 90.56 205 ARG A N 1
ATOM 1683 C CA . ARG A 1 205 ? 6.003 2.723 8.759 1.00 90.56 205 ARG A CA 1
ATOM 1684 C C . ARG A 1 205 ? 5.450 3.706 7.728 1.00 90.56 205 ARG A C 1
ATOM 1686 O O . ARG A 1 205 ? 5.211 4.854 8.074 1.00 90.56 205 ARG A O 1
ATOM 1693 N N . ILE A 1 206 ? 5.189 3.240 6.503 1.00 89.75 206 ILE A N 1
ATOM 1694 C CA . ILE A 1 206 ? 4.577 4.066 5.448 1.00 89.75 206 ILE A CA 1
ATOM 1695 C C . ILE A 1 206 ? 3.243 4.631 5.932 1.00 89.75 206 ILE A C 1
ATOM 1697 O O . ILE A 1 206 ? 2.988 5.818 5.769 1.00 89.75 206 ILE A O 1
ATOM 1701 N N . ARG A 1 207 ? 2.404 3.803 6.565 1.00 89.31 207 ARG A N 1
ATOM 1702 C CA . ARG A 1 207 ? 1.126 4.262 7.113 1.00 89.31 207 ARG A CA 1
ATOM 1703 C C . ARG A 1 207 ? 1.327 5.343 8.177 1.00 89.31 207 ARG A C 1
ATOM 1705 O O . ARG A 1 207 ? 0.672 6.371 8.106 1.00 89.31 207 ARG A O 1
ATOM 1712 N N . GLN A 1 208 ? 2.232 5.135 9.130 1.00 87.06 208 GLN A N 1
ATOM 1713 C CA . GLN A 1 208 ? 2.496 6.100 10.201 1.00 87.06 208 GLN A CA 1
ATOM 1714 C C . GLN A 1 208 ? 3.032 7.440 9.679 1.00 87.06 208 GLN A C 1
ATOM 1716 O O . GLN A 1 208 ? 2.671 8.474 10.219 1.00 87.06 208 GLN A O 1
ATOM 1721 N N . GLU A 1 209 ? 3.828 7.441 8.604 1.00 87.50 209 GLU A N 1
ATOM 1722 C CA . GLU A 1 209 ? 4.300 8.674 7.949 1.00 87.50 209 GLU A CA 1
ATOM 1723 C C . GLU A 1 209 ? 3.154 9.521 7.355 1.00 87.50 209 GLU A C 1
ATOM 1725 O O . GLU A 1 209 ? 3.315 10.729 7.196 1.00 87.50 209 GLU A O 1
ATOM 1730 N N . HIS A 1 210 ? 2.010 8.906 7.031 1.00 84.06 210 HIS A N 1
ATOM 1731 C CA . HIS A 1 210 ? 0.854 9.574 6.414 1.00 84.06 210 HIS A CA 1
ATOM 1732 C C . HIS A 1 210 ? -0.328 9.771 7.373 1.00 84.06 210 HIS A C 1
ATOM 1734 O O . HIS A 1 210 ? -1.270 10.492 7.045 1.00 84.06 210 HIS A O 1
ATOM 1740 N N . LEU A 1 211 ? -0.303 9.137 8.546 1.00 82.00 211 LEU A N 1
ATOM 1741 C CA . LEU A 1 211 ? -1.279 9.396 9.596 1.00 82.00 211 LEU A CA 1
ATOM 1742 C C . LEU A 1 211 ? -0.924 10.693 10.337 1.00 82.00 211 LEU A C 1
ATOM 1744 O O . LEU A 1 211 ? 0.251 11.057 10.419 1.00 82.00 211 LEU A O 1
ATOM 1748 N N . PRO A 1 212 ? -1.919 11.394 10.910 1.00 79.06 212 PRO A N 1
ATOM 1749 C CA . PRO A 1 212 ? -1.647 12.508 11.802 1.00 79.06 212 PRO A CA 1
ATOM 1750 C C . PRO A 1 212 ? -0.709 12.061 12.924 1.00 79.06 212 PRO A C 1
ATOM 1752 O O . PRO A 1 212 ? -0.906 10.998 13.517 1.00 79.06 212 PRO A O 1
ATOM 1755 N N . THR A 1 213 ? 0.297 12.881 13.225 1.00 79.00 213 THR A N 1
ATOM 1756 C CA . THR A 1 213 ? 1.154 12.659 14.390 1.00 79.00 213 THR A CA 1
ATOM 1757 C C . THR A 1 213 ? 0.297 12.530 15.637 1.00 79.00 213 THR A C 1
ATOM 1759 O O . THR A 1 213 ? -0.680 13.273 15.785 1.00 79.00 213 THR A O 1
ATOM 1762 N N . SER A 1 214 ? 0.689 11.633 16.545 1.00 76.00 214 SER A N 1
ATOM 1763 C CA . SER A 1 214 ? 0.055 11.532 17.856 1.00 76.00 214 SER A CA 1
ATOM 1764 C C . SER A 1 214 ? -0.098 12.929 18.459 1.00 76.00 214 SER A C 1
ATOM 1766 O O . SER A 1 214 ? 0.868 13.703 18.431 1.00 76.00 214 SER A O 1
ATOM 1768 N N . PRO A 1 215 ? -1.288 13.281 18.964 1.00 77.81 215 PRO A N 1
ATOM 1769 C CA . PRO A 1 215 ? -1.481 14.604 19.516 1.00 77.81 215 PRO A CA 1
ATOM 1770 C C . PRO A 1 215 ? -0.527 14.837 20.691 1.00 77.81 215 PRO A C 1
ATOM 1772 O O . PRO A 1 215 ? -0.158 13.902 21.400 1.00 77.81 215 PRO A O 1
ATOM 1775 N N . ILE A 1 216 ? -0.123 16.091 20.879 1.00 79.75 216 ILE A N 1
ATOM 1776 C CA . ILE A 1 216 ? 0.708 16.534 22.014 1.00 79.75 216 ILE A CA 1
ATOM 1777 C C . ILE A 1 216 ? -0.122 17.409 22.968 1.00 79.75 216 ILE A C 1
ATOM 1779 O O . ILE A 1 216 ? 0.170 17.490 24.157 1.00 79.75 216 ILE A O 1
ATOM 1783 N N . ASP A 1 217 ? -1.192 18.022 22.457 1.00 78.00 217 ASP A N 1
ATOM 1784 C CA . ASP A 1 217 ? -2.140 18.836 23.216 1.00 78.00 217 ASP A CA 1
ATOM 1785 C C . ASP A 1 217 ? -3.459 18.061 23.393 1.00 78.00 217 ASP A C 1
ATOM 1787 O O . ASP A 1 217 ? -4.002 17.590 22.388 1.00 78.00 217 ASP A O 1
ATOM 1791 N N . PRO A 1 218 ? -4.016 17.931 24.614 1.00 74.88 218 PRO A N 1
ATOM 1792 C CA . PRO A 1 218 ? -5.343 17.346 24.834 1.00 74.88 218 PRO A CA 1
ATOM 1793 C C . PRO A 1 218 ? -6.475 18.037 24.045 1.00 74.88 218 PRO A C 1
ATOM 1795 O O . PRO A 1 218 ? -7.489 17.401 23.749 1.00 74.88 218 PRO A O 1
ATOM 1798 N N . ASN A 1 219 ? -6.302 19.295 23.632 1.00 78.06 219 ASN A N 1
ATOM 1799 C CA . ASN A 1 219 ? -7.262 20.059 22.830 1.00 78.06 219 ASN A CA 1
ATOM 1800 C C . ASN A 1 219 ? -7.117 19.871 21.311 1.00 78.06 219 ASN A C 1
ATOM 1802 O O . ASN A 1 219 ? -7.614 20.683 20.532 1.00 78.06 219 ASN A O 1
ATOM 1806 N N . PHE A 1 220 ? -6.452 18.804 20.866 1.00 80.50 220 PHE A N 1
ATOM 1807 C CA . PHE A 1 220 ? -6.250 18.535 19.445 1.00 80.50 220 PHE A CA 1
ATOM 1808 C C . PHE A 1 220 ? -7.556 18.428 18.642 1.00 80.50 220 PHE A C 1
ATOM 1810 O O . PHE A 1 220 ? -8.573 17.910 19.106 1.00 80.50 220 PHE A O 1
ATOM 1817 N N . ILE A 1 221 ? -7.509 18.839 17.381 1.00 81.38 221 ILE A N 1
ATOM 1818 C CA . ILE A 1 221 ? -8.630 18.653 16.459 1.00 81.38 221 ILE A CA 1
ATOM 1819 C C . ILE A 1 221 ? -8.613 17.202 15.974 1.00 81.38 221 ILE A C 1
ATOM 1821 O O . ILE A 1 221 ? -7.611 16.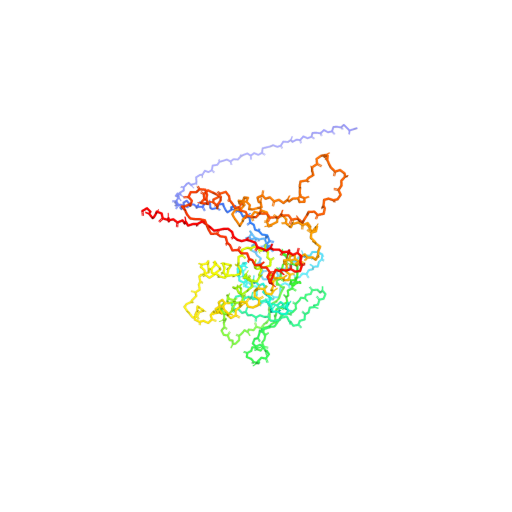739 15.426 1.00 81.38 221 ILE A O 1
ATOM 1825 N N . LEU A 1 222 ? -9.713 16.474 16.182 1.00 82.25 222 LEU A N 1
ATOM 1826 C CA . LEU A 1 222 ? -9.827 15.103 15.697 1.00 82.25 222 LEU A CA 1
ATOM 1827 C C . LEU A 1 222 ? -9.958 15.106 14.169 1.00 82.25 222 LEU A C 1
ATOM 1829 O O . LEU A 1 222 ? -10.803 15.805 13.610 1.00 82.25 222 LEU A O 1
ATOM 1833 N N . HIS A 1 223 ? -9.134 14.311 13.487 1.00 80.19 223 HIS A N 1
ATOM 1834 C CA . HIS A 1 223 ? -9.224 14.186 12.037 1.00 80.19 223 HIS A CA 1
ATOM 1835 C C . HIS A 1 223 ? -10.575 13.550 11.639 1.00 80.19 223 HIS A C 1
ATOM 1837 O O . HIS A 1 223 ? -10.914 12.495 12.183 1.00 80.19 223 HIS A O 1
ATOM 1843 N N . PRO A 1 224 ? -11.329 14.113 10.670 1.00 79.19 224 PRO A N 1
ATOM 1844 C CA . PRO A 1 224 ? -12.663 13.623 10.300 1.00 79.19 224 PRO A CA 1
ATOM 1845 C C . PRO A 1 224 ? -12.707 12.140 9.916 1.00 79.19 224 PRO A C 1
ATOM 1847 O O . PRO A 1 224 ? -13.688 11.455 10.186 1.00 79.19 224 PRO A O 1
ATOM 1850 N N . GLY A 1 225 ? -11.617 11.622 9.341 1.00 80.56 225 GLY A N 1
ATOM 1851 C CA . GLY A 1 225 ? -11.482 10.204 8.992 1.00 80.56 225 GLY A CA 1
ATOM 1852 C C . GLY A 1 225 ? -11.532 9.235 10.181 1.00 80.56 225 GLY A C 1
ATOM 1853 O O . GLY A 1 225 ? -11.736 8.051 9.965 1.00 80.56 225 GLY A O 1
ATOM 1854 N N . PHE A 1 226 ? -11.387 9.710 11.424 1.00 83.81 226 PHE A N 1
ATOM 1855 C CA . PHE A 1 226 ? -11.551 8.882 12.627 1.00 83.81 226 PHE A CA 1
ATOM 1856 C C . PHE A 1 226 ? -12.966 8.937 13.213 1.00 83.81 226 PHE A C 1
ATOM 1858 O O . PHE A 1 226 ? -13.253 8.252 14.191 1.00 83.81 226 PHE A O 1
ATOM 1865 N N . ALA A 1 227 ? -13.862 9.741 12.635 1.00 87.69 227 ALA A N 1
ATOM 1866 C CA . ALA A 1 227 ? -15.236 9.846 13.109 1.00 87.69 227 ALA A CA 1
ATOM 1867 C C . ALA A 1 227 ? -16.155 8.739 12.573 1.00 87.69 227 ALA A C 1
ATOM 1869 O O . ALA A 1 227 ? -17.263 8.572 13.085 1.00 87.69 227 ALA A O 1
ATOM 1870 N N . SER A 1 228 ? -15.709 7.994 11.557 1.00 88.81 228 SER A N 1
ATOM 1871 C CA . SER A 1 228 ? -16.488 6.949 10.888 1.00 88.81 228 SER A CA 1
ATOM 1872 C C . SER A 1 228 ? -15.680 5.663 10.721 1.00 88.81 228 SER A C 1
ATOM 1874 O O . SER A 1 228 ? -14.451 5.694 10.740 1.00 88.81 228 SER A O 1
ATOM 1876 N N . THR A 1 229 ? -16.369 4.535 10.564 1.00 85.00 229 THR A N 1
ATOM 1877 C CA . THR A 1 229 ? -15.756 3.251 10.203 1.00 85.00 229 THR A CA 1
ATOM 1878 C C . THR A 1 229 ? -15.371 3.226 8.720 1.00 85.00 229 THR A C 1
ATOM 1880 O O . THR A 1 229 ? -15.807 4.071 7.937 1.00 85.00 229 THR A O 1
ATOM 1883 N N . ASP A 1 230 ? -14.620 2.202 8.302 1.00 76.94 230 ASP A N 1
ATOM 1884 C CA . ASP A 1 230 ? -14.303 1.950 6.885 1.00 76.94 230 ASP A CA 1
ATOM 1885 C C . ASP A 1 230 ? -15.561 1.754 6.008 1.00 76.94 230 ASP A C 1
ATOM 1887 O O . ASP A 1 230 ? -15.494 1.907 4.792 1.00 76.94 230 ASP A O 1
ATOM 1891 N N . GLN A 1 231 ? -16.712 1.435 6.614 1.00 82.12 231 GLN A N 1
ATOM 1892 C CA . GLN A 1 231 ? -18.008 1.295 5.934 1.00 82.12 231 GLN A CA 1
ATOM 1893 C C . GLN A 1 231 ? -18.822 2.602 5.918 1.00 82.12 231 GLN A C 1
ATOM 1895 O O . GLN A 1 231 ? -19.966 2.616 5.471 1.00 82.12 231 GLN A O 1
ATOM 1900 N N . GLY A 1 232 ? -18.256 3.706 6.417 1.00 83.94 232 GLY A N 1
ATOM 1901 C CA . GLY A 1 232 ? -18.929 5.003 6.503 1.00 83.94 232 GLY A CA 1
ATOM 1902 C C . GLY A 1 232 ? -19.948 5.110 7.639 1.00 83.94 232 GLY A C 1
ATOM 1903 O O . GLY A 1 232 ? -20.693 6.085 7.705 1.00 83.94 232 GLY A O 1
ATOM 1904 N N . GLU A 1 233 ? -19.995 4.132 8.545 1.00 88.38 233 GLU A N 1
ATOM 1905 C CA . GLU A 1 233 ? -20.868 4.185 9.716 1.00 88.38 233 GLU A CA 1
ATOM 1906 C C . GLU A 1 233 ? -20.292 5.142 10.759 1.00 88.38 233 GLU A C 1
ATOM 1908 O O . GLU A 1 233 ? -19.075 5.232 10.929 1.00 88.38 233 GLU A O 1
ATOM 1913 N N . ARG A 1 234 ? -21.159 5.821 11.513 1.00 88.94 234 ARG A N 1
ATOM 1914 C CA . ARG A 1 234 ? -20.733 6.679 12.623 1.00 88.94 234 ARG A CA 1
ATOM 1915 C C . ARG A 1 234 ? -19.964 5.858 13.660 1.00 88.94 234 ARG A C 1
ATOM 1917 O O . ARG A 1 234 ? -20.453 4.830 14.124 1.00 88.94 234 ARG A O 1
ATOM 1924 N N . PHE A 1 235 ? -18.790 6.348 14.049 1.00 92.25 235 PHE A N 1
ATOM 1925 C CA . PHE A 1 235 ? -17.931 5.695 15.036 1.00 92.25 235 PHE A CA 1
ATOM 1926 C C . PHE A 1 235 ? -17.538 6.608 16.197 1.00 92.25 235 PHE A C 1
ATOM 1928 O O . PHE A 1 235 ? -17.453 6.148 17.331 1.00 92.25 235 PHE A O 1
ATOM 1935 N N . LEU A 1 236 ? -17.349 7.909 15.962 1.00 92.75 236 LEU A N 1
ATOM 1936 C CA . LEU A 1 236 ? -17.227 8.876 17.051 1.00 92.75 236 LEU A CA 1
ATOM 1937 C C . LEU A 1 236 ? -18.612 9.128 17.653 1.00 92.75 236 LEU A C 1
ATOM 1939 O O . LEU A 1 236 ? -19.467 9.772 17.041 1.00 92.75 236 LEU A O 1
ATOM 1943 N N . LEU A 1 237 ? -18.825 8.614 18.860 1.00 91.50 237 LEU A N 1
ATOM 1944 C CA . LEU A 1 237 ? -20.083 8.753 19.584 1.00 91.50 237 LEU A CA 1
ATOM 1945 C C . LEU A 1 237 ? -20.151 10.088 20.329 1.00 91.50 237 LEU A C 1
ATOM 1947 O O . LEU A 1 237 ? -21.197 10.736 20.330 1.00 91.50 237 LEU A O 1
ATOM 1951 N N . TYR A 1 238 ? -19.052 10.478 20.976 1.00 89.69 238 TYR A N 1
ATOM 1952 C CA . TYR A 1 238 ? -19.001 11.657 21.835 1.00 89.69 238 TYR A CA 1
ATOM 1953 C C . TYR A 1 238 ? -17.592 12.257 21.888 1.00 89.69 238 TYR A C 1
ATOM 1955 O O . TYR A 1 238 ? -16.608 11.526 21.966 1.00 89.69 238 TYR A O 1
ATOM 1963 N N . ASP A 1 239 ? -17.507 13.587 21.888 1.00 88.06 239 ASP A N 1
ATOM 1964 C CA . ASP A 1 239 ? -16.291 14.356 22.170 1.00 88.06 239 ASP A CA 1
ATOM 1965 C C . ASP A 1 239 ? -16.682 15.607 22.963 1.00 88.06 239 ASP A C 1
ATOM 1967 O O . ASP A 1 239 ? -17.405 16.471 22.455 1.00 88.06 239 ASP A O 1
ATOM 1971 N N . SER A 1 240 ? -16.213 15.709 24.207 1.00 85.00 240 SER A N 1
ATOM 1972 C CA . SER A 1 240 ? -16.547 16.829 25.092 1.00 85.00 240 SER A CA 1
ATOM 1973 C C . SER A 1 240 ? -16.071 18.182 24.555 1.00 85.00 240 SER A C 1
ATOM 1975 O O . SER A 1 240 ? -16.684 19.198 24.867 1.00 85.00 240 SER A O 1
ATOM 1977 N N . ASN A 1 241 ? -15.023 18.213 23.722 1.00 78.12 241 ASN A N 1
ATOM 1978 C CA . ASN A 1 241 ? -14.509 19.458 23.140 1.00 78.12 241 ASN A CA 1
ATOM 1979 C C . ASN A 1 241 ? -15.336 19.952 21.947 1.00 78.12 241 ASN A C 1
ATOM 1981 O O . ASN A 1 241 ? -15.242 21.120 21.578 1.00 78.12 241 ASN A O 1
ATOM 1985 N N . ASN A 1 242 ? -16.146 19.081 21.342 1.00 70.00 242 ASN A N 1
ATOM 1986 C CA . ASN A 1 242 ? -17.003 19.443 20.214 1.00 70.00 242 ASN A CA 1
ATOM 1987 C C . ASN A 1 242 ? -18.363 19.999 20.679 1.00 70.00 242 ASN A C 1
ATOM 1989 O O . ASN A 1 242 ? -19.143 20.524 19.886 1.00 70.00 242 ASN A O 1
ATOM 1993 N N . PHE A 1 243 ? -18.647 19.912 21.983 1.00 57.59 243 PHE A N 1
ATOM 1994 C CA . PHE A 1 243 ? -19.794 20.549 22.611 1.00 57.59 243 PHE A CA 1
ATOM 1995 C C . PHE A 1 243 ? -19.466 22.022 22.898 1.00 57.59 243 PHE A C 1
ATOM 1997 O O . PHE A 1 243 ? -18.938 22.371 23.951 1.00 57.59 243 PHE A O 1
ATOM 2004 N N . GLN A 1 244 ? -19.829 22.919 21.977 1.00 46.25 244 GLN A N 1
ATOM 2005 C CA . GLN A 1 244 ? -20.054 24.320 22.339 1.00 46.25 244 GLN A CA 1
ATOM 2006 C C . GLN A 1 244 ? -21.293 24.375 23.239 1.00 46.25 244 GLN A C 1
ATOM 2008 O O . GLN A 1 244 ? -22.415 24.547 22.768 1.00 46.25 244 GLN A O 1
ATOM 2013 N N . ALA A 1 245 ? -21.111 24.179 24.545 1.00 42.47 245 ALA A N 1
ATOM 2014 C CA . ALA A 1 245 ? -22.147 24.512 25.509 1.00 42.47 245 ALA A CA 1
ATOM 2015 C C . ALA A 1 245 ? -22.449 26.020 25.363 1.00 42.47 245 ALA A C 1
ATOM 2017 O O . ALA A 1 245 ? -21.530 26.826 25.525 1.00 42.47 245 ALA A O 1
ATOM 2018 N N . PRO A 1 246 ? -23.696 26.437 25.062 1.00 39.72 246 PRO A N 1
ATOM 2019 C CA . PRO A 1 246 ? -23.993 27.842 24.772 1.00 39.72 246 PRO A CA 1
ATOM 2020 C C . PRO A 1 246 ? -23.803 28.792 25.963 1.00 39.72 246 PRO A C 1
ATOM 2022 O O . PRO A 1 246 ? -23.879 30.003 25.788 1.00 39.72 246 PRO A O 1
ATOM 2025 N N . TYR A 1 247 ? -23.560 28.282 27.172 1.00 40.25 247 TYR A N 1
ATOM 2026 C CA . TYR A 1 247 ? -23.488 29.094 28.382 1.00 40.25 247 TYR A CA 1
ATOM 2027 C C . TYR A 1 247 ? -22.592 28.461 29.446 1.00 40.25 247 TYR A C 1
ATOM 2029 O O . TYR A 1 247 ? -23.098 27.972 30.443 1.00 40.25 247 TYR A O 1
ATOM 2037 N N . THR A 1 248 ? -21.272 28.505 29.285 1.00 43.78 248 THR A N 1
ATOM 2038 C CA . THR A 1 248 ? -20.360 28.502 30.444 1.00 43.78 248 THR A CA 1
ATOM 2039 C C . THR A 1 248 ? -19.041 29.161 30.068 1.00 43.78 248 THR A C 1
ATOM 2041 O O . THR A 1 248 ? -18.132 28.541 29.525 1.00 43.78 248 THR A O 1
ATOM 2044 N N . SER A 1 249 ? -18.931 30.445 30.390 1.00 45.50 249 SER A N 1
ATOM 2045 C CA . SER A 1 249 ? -17.677 31.185 30.493 1.00 45.50 249 SER A CA 1
ATOM 2046 C C . SER A 1 249 ? -16.908 30.730 31.738 1.00 45.50 249 SER A C 1
ATOM 2048 O O . SER A 1 249 ? -16.872 31.426 32.750 1.00 45.50 249 SER A O 1
ATOM 2050 N N . ALA A 1 250 ? -16.333 29.532 31.680 1.00 45.19 250 ALA A N 1
ATOM 2051 C CA . ALA A 1 250 ? -15.277 29.080 32.575 1.00 45.19 250 ALA A CA 1
ATOM 2052 C C . ALA A 1 250 ? -14.472 27.995 31.842 1.00 45.19 250 ALA A C 1
ATOM 2054 O O . ALA A 1 250 ? -15.085 27.100 31.260 1.00 45.19 250 ALA A O 1
ATOM 2055 N N . PRO A 1 251 ? -13.128 28.044 31.841 1.00 44.12 251 PRO A N 1
ATOM 2056 C CA . PRO A 1 251 ? -12.329 26.941 31.336 1.00 44.12 251 PRO A CA 1
ATOM 2057 C C . PRO A 1 251 ? -12.579 25.757 32.268 1.00 44.12 251 PRO A C 1
ATOM 2059 O O . PRO A 1 251 ? -12.093 25.736 33.398 1.00 44.12 251 PRO A O 1
ATOM 2062 N N . THR A 1 252 ? -13.404 24.798 31.853 1.00 47.44 252 THR A N 1
ATOM 2063 C CA . THR A 1 252 ? -13.579 23.577 32.630 1.00 47.44 252 THR A CA 1
ATOM 2064 C C . THR A 1 252 ? -12.246 22.850 32.630 1.00 47.44 252 THR A C 1
ATOM 2066 O O . THR A 1 252 ? -11.827 22.293 31.622 1.00 47.44 252 THR A O 1
ATOM 2069 N N . THR A 1 253 ? -11.601 22.834 33.790 1.00 49.19 253 THR A N 1
ATOM 2070 C CA . THR A 1 253 ? -10.465 21.997 34.212 1.00 49.19 253 THR A CA 1
ATOM 2071 C C . THR A 1 253 ? -10.747 20.486 34.126 1.00 49.19 253 THR A C 1
ATOM 2073 O O . THR A 1 253 ? -10.046 19.678 34.729 1.00 49.19 253 THR A O 1
ATOM 2076 N N . VAL A 1 254 ? -11.790 20.088 33.400 1.00 60.25 254 VAL A N 1
ATOM 2077 C CA . VAL A 1 254 ? -12.282 18.723 33.264 1.00 60.25 254 VAL A CA 1
ATOM 2078 C C . VAL A 1 254 ? -11.616 18.137 32.025 1.00 60.25 254 VAL A C 1
ATOM 2080 O O . VAL A 1 254 ? -11.721 18.704 30.940 1.00 60.25 254 VAL A O 1
ATOM 2083 N N . GLY A 1 255 ? -10.877 17.039 32.195 1.00 71.88 255 GLY A N 1
ATOM 2084 C CA . GLY A 1 255 ? -10.193 16.367 31.091 1.00 71.88 255 GLY A CA 1
ATOM 2085 C C . GLY A 1 255 ? -11.144 16.047 29.932 1.00 71.88 255 GLY A C 1
ATOM 2086 O O . GLY A 1 255 ? -12.315 15.734 30.147 1.00 71.88 255 GLY A O 1
ATOM 2087 N N . ARG A 1 256 ? -10.638 16.129 28.697 1.00 82.31 256 ARG A N 1
ATOM 2088 C CA . ARG A 1 256 ? -11.411 15.811 27.493 1.00 82.31 256 ARG A CA 1
ATOM 2089 C C . ARG A 1 256 ? -11.803 14.334 27.480 1.00 82.31 256 ARG A C 1
ATOM 2091 O O . ARG A 1 256 ? -10.941 13.469 27.627 1.00 82.31 256 ARG A O 1
ATOM 2098 N N . LEU A 1 257 ? -13.082 14.054 27.235 1.00 86.44 257 LEU A N 1
ATOM 2099 C CA . LEU A 1 257 ? -13.603 12.703 27.049 1.00 86.44 257 LEU A CA 1
ATOM 2100 C C . LEU A 1 257 ? -13.957 12.482 25.580 1.00 86.44 257 LEU A C 1
ATOM 2102 O O . LEU A 1 257 ? -14.762 13.220 25.014 1.00 86.44 257 LEU A O 1
ATOM 2106 N N . ILE A 1 258 ? -13.382 11.435 24.991 1.00 87.62 258 ILE A N 1
ATOM 2107 C CA . ILE A 1 258 ? -13.678 10.989 23.629 1.00 87.62 258 ILE A CA 1
ATOM 2108 C C . ILE A 1 258 ? -14.181 9.550 23.713 1.00 87.62 258 ILE A C 1
ATOM 2110 O O . ILE A 1 258 ? -13.516 8.698 24.300 1.00 87.62 258 ILE A O 1
ATOM 2114 N N . ILE A 1 259 ? -15.351 9.278 23.139 1.00 91.50 259 ILE A N 1
ATOM 2115 C CA . ILE A 1 259 ? -15.967 7.949 23.121 1.00 91.50 259 ILE A CA 1
ATOM 2116 C C . ILE A 1 259 ? -16.143 7.513 21.673 1.00 91.50 259 ILE A C 1
ATOM 2118 O O . ILE A 1 259 ? -16.834 8.176 20.894 1.00 91.50 259 ILE A O 1
ATOM 2122 N N . TYR A 1 260 ? -15.561 6.363 21.347 1.00 92.31 260 TYR A N 1
ATOM 2123 C CA . TYR A 1 260 ? -15.775 5.679 20.079 1.00 92.31 260 TYR A CA 1
ATOM 2124 C C . TYR A 1 260 ? -16.681 4.471 20.288 1.00 92.31 260 TYR A C 1
ATOM 2126 O O . TYR A 1 260 ? -16.384 3.611 21.116 1.00 92.31 260 TYR A O 1
ATOM 2134 N N . ALA A 1 261 ? -17.783 4.421 19.547 1.00 93.12 261 ALA A N 1
ATOM 2135 C CA . ALA A 1 261 ? -18.667 3.270 19.460 1.00 93.12 261 ALA A CA 1
ATOM 2136 C C . ALA A 1 261 ? -19.558 3.389 18.216 1.00 93.12 261 ALA A C 1
ATOM 2138 O O . ALA A 1 261 ? -20.112 4.457 17.948 1.00 93.12 261 ALA A O 1
ATOM 2139 N N . SER A 1 262 ? -19.739 2.288 17.489 1.00 91.50 262 SER A N 1
ATOM 2140 C CA . SER A 1 262 ? -20.764 2.183 16.448 1.00 91.50 262 SER A CA 1
ATOM 2141 C C . SER A 1 262 ? -22.125 1.803 17.034 1.00 91.50 262 SER A C 1
ATOM 2143 O O . SER A 1 262 ? -22.221 1.238 18.128 1.00 91.50 262 SER A O 1
ATOM 2145 N N . ASP A 1 263 ? -23.201 2.051 16.285 1.00 90.69 263 ASP A N 1
ATOM 2146 C CA . ASP A 1 263 ? -24.557 1.681 16.715 1.00 90.69 263 ASP A CA 1
ATOM 2147 C C . ASP A 1 263 ? -24.702 0.159 16.899 1.00 90.69 263 ASP A C 1
ATOM 2149 O O . ASP A 1 263 ? -25.386 -0.300 17.815 1.00 90.69 263 ASP A O 1
ATOM 2153 N N . LEU A 1 264 ? -23.993 -0.636 16.086 1.00 89.62 264 LEU A N 1
ATOM 2154 C CA . LEU A 1 264 ? -23.914 -2.087 16.255 1.00 89.62 264 LEU A CA 1
ATOM 2155 C C . LEU A 1 264 ? -23.283 -2.458 17.602 1.00 89.62 264 LEU A C 1
ATOM 2157 O O . LEU A 1 264 ? -23.835 -3.289 18.321 1.00 89.62 264 LEU A O 1
ATOM 2161 N N . GLN A 1 265 ? -22.161 -1.830 17.964 1.00 91.00 265 GLN A N 1
ATOM 2162 C CA . GLN A 1 265 ? -21.484 -2.081 19.239 1.00 91.00 265 GLN A CA 1
ATOM 2163 C C . GLN A 1 265 ? -22.366 -1.690 20.428 1.00 91.00 265 GLN A C 1
ATOM 2165 O O . GLN A 1 265 ? -22.469 -2.453 21.386 1.00 91.00 265 GLN A O 1
ATOM 2170 N N . LEU A 1 266 ? -23.060 -0.551 20.351 1.00 92.31 266 LEU A N 1
ATOM 2171 C CA . LEU A 1 266 ? -24.007 -0.123 21.384 1.00 92.31 266 LEU A CA 1
ATOM 2172 C C . LEU A 1 266 ? -25.185 -1.096 21.517 1.00 92.31 266 LEU A C 1
ATOM 2174 O O . LEU A 1 266 ? -25.571 -1.455 22.628 1.00 92.31 266 LEU A O 1
ATOM 2178 N N . ASN A 1 267 ? -25.729 -1.572 20.396 1.00 91.75 267 ASN A N 1
ATOM 2179 C CA . ASN A 1 267 ? -26.792 -2.574 20.382 1.00 91.75 267 ASN A CA 1
ATOM 2180 C C . ASN A 1 267 ? -26.319 -3.907 20.987 1.00 91.75 267 ASN A C 1
ATOM 2182 O O . ASN A 1 267 ? -27.042 -4.490 21.795 1.00 91.75 267 ASN A O 1
ATOM 2186 N N . ILE A 1 268 ? -25.104 -4.360 20.661 1.00 91.31 268 ILE A N 1
ATOM 2187 C CA . ILE A 1 268 ? -24.495 -5.548 21.276 1.00 91.31 268 ILE A CA 1
ATOM 2188 C C . ILE A 1 268 ? -24.356 -5.347 22.787 1.00 91.31 268 ILE A C 1
ATOM 2190 O O . ILE A 1 268 ? -24.854 -6.171 23.554 1.00 91.31 268 ILE A O 1
ATOM 2194 N N . LEU A 1 269 ? -23.759 -4.235 23.226 1.00 93.50 269 LEU A N 1
ATOM 2195 C CA . LEU A 1 269 ? -23.590 -3.913 24.646 1.00 93.50 269 LEU A CA 1
ATOM 2196 C C . LEU A 1 269 ? -24.931 -3.888 25.390 1.00 93.50 269 LEU A C 1
ATOM 2198 O O . LEU A 1 269 ? -25.040 -4.480 26.458 1.00 93.50 269 LEU A O 1
ATOM 2202 N N . SER A 1 270 ? -25.973 -3.291 24.801 1.00 93.75 270 SER A N 1
ATOM 2203 C CA . SER A 1 270 ? -27.311 -3.214 25.410 1.00 93.75 270 SER A CA 1
ATOM 2204 C C . SER A 1 270 ? -27.986 -4.577 25.615 1.00 93.75 270 SER A C 1
ATOM 2206 O O . SER A 1 270 ? -28.848 -4.717 26.480 1.00 93.75 270 SER A O 1
ATOM 2208 N N . LYS A 1 271 ? -27.601 -5.583 24.821 1.00 93.19 271 LYS A N 1
ATOM 2209 C CA . LYS A 1 271 ? -28.142 -6.952 24.860 1.00 93.19 271 LYS A CA 1
ATOM 2210 C C . LYS A 1 271 ? -27.229 -7.935 25.589 1.00 93.19 271 LYS A C 1
ATOM 2212 O O . LYS A 1 271 ? -27.619 -9.084 25.800 1.00 93.19 271 LYS A O 1
ATOM 2217 N N . SER A 1 272 ? -26.021 -7.509 25.941 1.00 93.69 272 SER A N 1
ATOM 2218 C CA . SER A 1 272 ? -25.018 -8.362 26.566 1.00 93.69 272 SER A CA 1
ATOM 2219 C C . SER A 1 272 ? -25.429 -8.685 28.000 1.00 93.69 272 SER A C 1
ATOM 2221 O O . SER A 1 272 ? -25.726 -7.792 28.790 1.00 93.69 272 SER A O 1
ATOM 2223 N N . LYS A 1 273 ? -25.425 -9.972 28.364 1.00 93.81 273 LYS A N 1
ATOM 2224 C CA . LYS A 1 273 ? -25.709 -10.406 29.746 1.00 93.81 273 LYS A CA 1
ATOM 2225 C C . LYS A 1 273 ? -24.575 -10.047 30.701 1.00 93.81 273 LYS A C 1
ATOM 2227 O O . LYS A 1 273 ? -24.806 -9.852 31.892 1.00 93.81 273 LYS A O 1
ATOM 2232 N N . ARG A 1 274 ? -23.350 -10.006 30.178 1.00 93.00 274 ARG A N 1
ATOM 2233 C CA . ARG A 1 274 ? -22.139 -9.645 30.907 1.00 93.00 274 ARG A CA 1
ATOM 2234 C C . ARG A 1 274 ? -21.430 -8.527 30.169 1.00 93.00 274 ARG A C 1
ATOM 2236 O O . ARG A 1 274 ? -21.236 -8.603 28.957 1.00 93.00 274 ARG A O 1
ATOM 2243 N N . ILE A 1 275 ? -21.045 -7.507 30.924 1.00 93.19 275 ILE A N 1
ATOM 2244 C CA . ILE A 1 275 ? -20.248 -6.383 30.447 1.00 93.19 275 ILE A CA 1
ATOM 2245 C C . ILE A 1 275 ? -18.938 -6.415 31.228 1.00 93.19 275 ILE A C 1
ATOM 2247 O O . ILE A 1 275 ? -18.945 -6.472 32.457 1.00 93.19 275 ILE A O 1
ATOM 2251 N N . GLY A 1 276 ? -17.828 -6.419 30.502 1.00 91.00 276 GLY A N 1
ATOM 2252 C CA . GLY A 1 276 ? -16.489 -6.247 31.044 1.00 91.00 276 GLY A CA 1
ATOM 2253 C C . GLY A 1 276 ? -15.963 -4.858 30.712 1.00 91.00 276 GLY A C 1
ATOM 2254 O O . GLY A 1 276 ? -16.328 -4.265 29.697 1.00 91.00 276 GLY A O 1
ATOM 2255 N N . SER A 1 277 ? -15.077 -4.345 31.553 1.00 90.81 277 SER A N 1
ATOM 2256 C CA . SER A 1 277 ? -14.334 -3.120 31.278 1.00 90.81 277 SER A CA 1
ATOM 2257 C C . SER A 1 277 ? -12.880 -3.316 31.667 1.00 90.81 277 SER A C 1
ATOM 2259 O O . SER A 1 277 ? -12.611 -3.823 32.755 1.00 90.81 277 SER A O 1
ATOM 2261 N N . ASP A 1 278 ? -11.969 -2.887 30.804 1.00 87.50 278 ASP A N 1
ATOM 2262 C CA . ASP A 1 278 ? -10.536 -2.839 31.078 1.00 87.50 278 ASP A CA 1
ATOM 2263 C C . ASP A 1 278 ? -10.018 -1.419 30.837 1.00 87.50 278 ASP A C 1
ATOM 2265 O O . ASP A 1 278 ? -10.555 -0.681 30.006 1.00 87.50 278 ASP A O 1
ATOM 2269 N N . GLY A 1 279 ? -9.003 -1.013 31.591 1.00 80.31 279 GLY A N 1
ATOM 2270 C CA . GLY A 1 279 ? -8.432 0.323 31.529 1.00 80.31 279 GLY A CA 1
ATOM 2271 C C . GLY A 1 279 ? -6.916 0.277 31.625 1.00 80.31 279 GLY A C 1
ATOM 2272 O O . GLY A 1 279 ? -6.363 -0.331 32.537 1.00 80.31 279 GLY A O 1
ATOM 2273 N N . THR A 1 280 ? -6.225 0.956 30.712 1.00 74.50 280 THR A N 1
ATOM 2274 C CA . THR A 1 280 ? -4.762 1.084 30.755 1.00 74.50 280 THR A CA 1
ATOM 2275 C C . THR A 1 280 ? -4.380 2.402 31.424 1.00 74.50 280 THR A C 1
ATOM 2277 O O . THR A 1 280 ? -4.665 3.476 30.892 1.00 74.50 280 THR A O 1
ATOM 2280 N N . PHE A 1 281 ? -3.747 2.309 32.599 1.00 61.78 281 PHE A N 1
ATOM 2281 C CA . PHE A 1 281 ? -3.346 3.457 33.427 1.00 61.78 281 PHE A CA 1
ATOM 2282 C C . PHE A 1 281 ? -1.843 3.783 33.325 1.00 61.78 281 PHE A C 1
ATOM 2284 O O . PHE A 1 281 ? -1.459 4.935 33.486 1.00 61.78 281 PHE A O 1
ATOM 2291 N N . GLU A 1 282 ? -0.989 2.791 33.046 1.00 53.09 282 GLU A N 1
ATOM 2292 C CA . GLU A 1 282 ? 0.481 2.934 33.105 1.00 53.09 282 GLU A CA 1
ATOM 2293 C C . GLU A 1 282 ? 1.141 3.210 31.739 1.00 53.09 282 GLU A C 1
ATOM 2295 O O . GLU A 1 282 ? 2.228 3.776 31.672 1.00 53.09 282 GLU A O 1
ATOM 2300 N N . THR A 1 283 ? 0.485 2.831 30.638 1.00 56.50 283 THR A N 1
ATOM 2301 C CA . THR A 1 283 ? 1.015 2.907 29.258 1.00 56.50 283 THR A CA 1
ATOM 2302 C C . THR A 1 283 ? 0.210 3.828 28.343 1.00 56.50 283 THR A C 1
ATOM 2304 O O . THR A 1 283 ? 0.387 3.812 27.122 1.00 56.50 283 THR A O 1
ATOM 2307 N N . ALA A 1 284 ? -0.692 4.635 28.907 1.00 59.16 284 ALA A N 1
ATOM 2308 C CA . ALA A 1 284 ? -1.439 5.606 28.125 1.00 59.16 284 ALA A CA 1
ATOM 2309 C C . ALA A 1 284 ? -0.481 6.651 27.518 1.00 59.16 284 ALA A C 1
ATOM 2311 O O . ALA A 1 284 ? 0.506 7.053 28.136 1.00 59.16 284 ALA A O 1
ATOM 2312 N N . ALA A 1 285 ? -0.745 7.058 26.271 1.00 62.06 285 ALA A N 1
ATOM 2313 C CA . ALA A 1 285 ? 0.031 8.102 25.606 1.00 62.06 285 ALA A CA 1
ATOM 2314 C C . ALA A 1 285 ? 0.044 9.372 26.469 1.00 62.06 285 ALA A C 1
ATOM 2316 O O . ALA A 1 285 ? -0.930 9.651 27.153 1.00 62.06 285 ALA A O 1
ATOM 2317 N N . GLN A 1 286 ? 1.105 10.176 26.389 1.00 63.62 286 GLN A N 1
ATOM 2318 C CA . GLN A 1 286 ? 1.347 11.339 27.262 1.00 63.62 286 GLN A CA 1
ATOM 2319 C C . GLN A 1 286 ? 0.176 12.349 27.344 1.00 63.62 286 GLN A C 1
ATOM 2321 O O . GLN A 1 286 ? 0.074 13.111 28.299 1.00 63.62 286 GLN A O 1
ATOM 2326 N N . ILE A 1 287 ? -0.711 12.338 26.346 1.00 70.44 287 ILE A N 1
ATOM 2327 C CA . ILE A 1 287 ? -1.923 13.164 26.236 1.00 70.44 287 ILE A CA 1
ATOM 2328 C C . ILE A 1 287 ? -3.196 12.540 26.823 1.00 70.44 287 ILE A C 1
ATOM 2330 O O . ILE A 1 287 ? -4.189 13.233 27.033 1.00 70.44 287 ILE A O 1
ATOM 2334 N N . SER A 1 288 ? -3.214 11.226 27.018 1.00 66.19 288 SER A N 1
ATOM 2335 C CA . SER A 1 288 ? -4.357 10.463 27.504 1.00 66.19 288 SER A CA 1
ATOM 2336 C C . SER A 1 288 ? -4.079 10.089 28.947 1.00 66.19 288 SER A C 1
ATOM 2338 O O . SER A 1 288 ? -3.177 9.310 29.225 1.00 66.19 288 SER A O 1
ATOM 2340 N N . HIS A 1 289 ? -4.872 10.622 29.870 1.00 71.50 289 HIS A N 1
ATOM 2341 C CA . HIS A 1 289 ? -4.778 10.212 31.271 1.00 71.50 289 HIS A CA 1
ATOM 2342 C C . HIS A 1 289 ? -5.214 8.753 31.440 1.00 71.50 289 HIS A C 1
ATOM 2344 O O . HIS A 1 289 ? -4.760 8.073 32.355 1.00 71.50 289 HIS A O 1
ATOM 2350 N N . GLN A 1 290 ? -6.096 8.276 30.552 1.00 78.38 290 GLN A N 1
ATOM 2351 C CA . GLN A 1 290 ? -6.623 6.930 30.614 1.00 78.38 290 GLN A CA 1
ATOM 2352 C C . GLN A 1 290 ? -7.224 6.471 29.283 1.00 78.38 290 GLN A C 1
ATOM 2354 O O . GLN A 1 290 ? -7.931 7.235 28.630 1.00 78.38 290 GLN A O 1
ATOM 2359 N N . ASN A 1 291 ? -6.996 5.206 28.926 1.00 83.25 291 ASN A N 1
ATOM 2360 C CA . ASN A 1 291 ? -7.743 4.516 27.876 1.00 83.25 291 ASN A CA 1
ATOM 2361 C C . ASN A 1 291 ? -8.631 3.450 28.518 1.00 83.25 291 ASN A C 1
ATOM 2363 O O . ASN A 1 291 ? -8.130 2.648 29.303 1.00 83.25 291 ASN A O 1
ATOM 2367 N N . TYR A 1 292 ? -9.918 3.429 28.172 1.00 87.81 292 TYR A N 1
ATOM 2368 C CA . TYR A 1 292 ? -10.867 2.402 28.602 1.00 87.81 292 TYR A CA 1
ATOM 2369 C C . TYR A 1 292 ? -11.414 1.639 27.405 1.00 87.81 292 TYR A C 1
ATOM 2371 O O . TYR A 1 292 ? -11.729 2.226 26.370 1.00 87.81 292 TYR A O 1
ATOM 2379 N N . ILE A 1 293 ? -11.591 0.336 27.583 1.00 89.31 293 ILE A N 1
ATOM 2380 C CA . ILE A 1 293 ? -12.268 -0.545 26.641 1.00 89.31 293 ILE A CA 1
ATOM 2381 C C . ILE A 1 293 ? -13.441 -1.183 27.382 1.00 89.31 293 ILE A C 1
ATOM 2383 O O . ILE A 1 293 ? -13.256 -1.808 28.424 1.00 89.31 293 ILE A O 1
ATOM 2387 N N . ILE A 1 294 ? -14.650 -1.026 26.842 1.00 92.44 294 ILE A N 1
ATOM 2388 C CA . ILE A 1 294 ? -15.861 -1.687 27.338 1.00 92.44 294 ILE A CA 1
ATOM 2389 C C . ILE A 1 294 ? -16.222 -2.795 26.352 1.00 92.44 294 ILE A C 1
ATOM 2391 O O . ILE A 1 294 ? -16.289 -2.568 25.146 1.00 92.44 294 ILE A O 1
ATOM 2395 N N . MET A 1 295 ? -16.452 -3.995 26.871 1.00 91.62 295 MET A N 1
ATOM 2396 C CA . MET A 1 295 ? -16.731 -5.199 26.095 1.00 91.62 295 MET A CA 1
ATOM 2397 C C . MET A 1 295 ? -18.041 -5.822 26.567 1.00 91.62 295 MET A C 1
ATOM 2399 O O . MET A 1 295 ? -18.322 -5.855 27.763 1.00 91.62 295 MET A O 1
ATOM 2403 N N . GLY A 1 296 ? -18.831 -6.337 25.631 1.00 90.38 296 GLY A N 1
ATOM 2404 C CA . GLY A 1 296 ? -20.054 -7.082 25.913 1.00 90.38 296 GLY A CA 1
ATOM 2405 C C . GLY A 1 296 ? -19.921 -8.528 25.459 1.00 90.38 296 GLY A C 1
ATOM 2406 O O . GLY A 1 296 ? -19.410 -8.783 24.369 1.00 90.38 296 GLY A O 1
ATOM 2407 N N . GLU A 1 297 ? -20.363 -9.474 26.285 1.00 88.06 297 GLU A N 1
ATOM 2408 C CA . GLU A 1 297 ? -20.479 -10.876 25.881 1.00 88.06 297 GLU A CA 1
ATOM 2409 C C . GLU A 1 297 ? -21.596 -11.023 24.839 1.00 88.06 297 GLU A C 1
ATOM 2411 O O . GLU A 1 297 ? -22.765 -10.734 25.115 1.00 88.06 297 GLU A O 1
ATOM 2416 N N . PHE A 1 298 ? -21.230 -11.485 23.643 1.00 84.81 298 PHE A N 1
ATOM 2417 C CA . PHE A 1 298 ? -22.137 -11.669 22.519 1.00 84.81 298 PHE A CA 1
ATOM 2418 C C . PHE A 1 298 ? -22.138 -13.135 22.079 1.00 84.81 298 PHE A C 1
ATOM 2420 O O . PHE A 1 298 ? -21.115 -13.661 21.648 1.00 84.81 298 PHE A O 1
ATOM 2427 N N . GLU A 1 299 ? -23.295 -13.790 22.181 1.00 79.25 299 GLU A N 1
ATOM 2428 C CA . GLU A 1 299 ? -23.528 -15.098 21.567 1.00 79.25 299 GLU A CA 1
ATOM 2429 C C . GLU A 1 299 ? -24.022 -14.876 20.138 1.00 79.25 299 GLU A C 1
ATOM 2431 O O . GLU A 1 299 ? -25.166 -14.470 19.908 1.00 79.25 299 GLU A O 1
ATOM 2436 N N . GLU A 1 300 ? -23.152 -15.139 19.167 1.00 68.00 300 GLU A N 1
ATOM 2437 C CA . GLU A 1 300 ? -23.535 -15.133 17.764 1.00 68.00 300 GLU A CA 1
ATOM 2438 C C . GLU A 1 300 ? -24.444 -16.342 17.511 1.00 68.00 300 GLU A C 1
ATOM 2440 O O . GLU A 1 300 ? -24.006 -17.493 17.474 1.00 68.00 300 GLU A O 1
ATOM 2445 N N . LYS A 1 301 ? -25.754 -16.101 17.395 1.00 60.34 301 LYS A N 1
ATOM 2446 C CA . LYS A 1 301 ? -26.679 -17.132 16.921 1.00 60.34 301 LYS A CA 1
ATOM 2447 C C . LYS A 1 301 ? -26.386 -17.363 15.443 1.00 60.34 301 LYS A C 1
ATOM 2449 O O . LYS A 1 301 ? -26.866 -16.603 14.605 1.00 60.34 301 LYS A O 1
ATOM 2454 N N . HIS A 1 302 ? -25.589 -18.384 15.137 1.00 41.44 302 HIS A N 1
ATOM 2455 C CA . HIS A 1 302 ? -25.443 -18.849 13.764 1.00 41.44 302 HIS A CA 1
ATOM 2456 C C . HIS A 1 302 ? -26.822 -19.269 13.220 1.00 41.44 302 HIS A C 1
ATOM 2458 O O . HIS A 1 302 ? -27.531 -20.006 13.915 1.00 41.44 302 HIS A O 1
ATOM 2464 N N . PRO A 1 303 ? -27.231 -18.767 12.040 1.00 44.66 303 PRO A N 1
ATOM 2465 C CA . PRO A 1 303 ? -28.397 -19.276 11.329 1.00 44.66 303 PRO A CA 1
ATOM 2466 C C . PRO A 1 303 ? -28.182 -20.709 10.829 1.00 44.66 303 PRO A C 1
ATOM 2468 O O . PRO A 1 303 ? -27.020 -21.070 10.524 1.00 44.66 303 PRO A O 1
#

Foldseek 3Di:
DDDDDDDDDDDDDDDDDDDDDDDDDPDDPPDDDPDDDFDDDDPPPVDDDDQFDFDQDPNDTDTDPRDDPDDADPVQWDWFADPVRFIWIGGNLWIWGFDDDDPAWTKTDTPCVVVVQFPKWIWIWPDPVPPRHIGTDDIIDDHPDDRHNLVVVLRVLVRQLLVCLQVDDDDSVVSNVVSVVPDDHDPVSVVVRDDCVNCVVVSVVSNQVRDPDDDPALLDDDDVVCQADSVRFGFWPDWPNVDPPVDDPDPPPDGIDTGTDGPVQVVQQVPAPDKDKDKDQPPDDPNDNIDMDIDGDDDPPDD

pLDDT: mean 70.17, std 23.97, range [23.3, 96.38]

Secondary structure (DSSP, 8-state):
-----------------------PPP----------S-----S-TTS---TT-EEEETTEEEEPPSS--PPPPGGGEEEEE-TTS-EEEEETTEEEEEEEE-SS-EEEEEGGGTTTS----EEEES-TT-TT---EEEEES--SS---HHHHHHHHHHHHHHHHHHH--S-HHHHHHHHHHHS---HHHHHHSPPHHHHHHHHHHHHHHHSPPPPSSTTPPPPGGGSB-TTS-B-EEEEGGG---TT--S---PPP-EEE--HHHHHHHHH-S-EEEEEESSS--TT-S-EEEEEE-------

InterPro domains:
  IPR007588 Zinc finger, FLYWCH-type [PF04500] (80-145)

Solvent-accessible surface area (backbone atoms only — not comparable to full-atom values): 19710 Å² total; per-residue (Å²): 135,80,89,76,89,80,88,85,88,87,84,88,88,87,86,79,88,81,89,80,84,87,77,90,76,77,84,76,80,80,79,78,79,86,81,85,75,85,68,74,85,66,74,64,90,90,56,91,81,60,95,66,52,71,49,73,58,96,90,41,78,44,72,54,72,93,72,81,89,74,90,73,60,77,90,38,56,47,78,45,62,45,99,83,72,47,60,30,45,31,50,71,33,36,52,24,36,71,71,46,84,50,100,84,37,24,34,30,29,42,60,47,32,85,77,68,57,28,88,43,44,38,39,34,24,39,55,88,82,46,81,76,65,70,43,78,79,47,78,42,70,57,78,77,58,81,67,42,48,60,60,50,49,53,49,51,52,58,40,51,45,50,52,46,35,58,75,48,86,71,53,66,65,57,50,47,54,50,53,60,69,73,50,90,70,54,73,71,42,62,74,69,52,78,51,69,78,80,41,40,72,62,47,53,49,51,29,56,75,65,44,82,73,82,68,80,52,74,84,57,83,77,60,72,79,67,38,34,46,100,85,70,43,62,20,52,67,45,46,58,83,76,56,78,67,94,82,66,100,60,87,70,90,64,80,79,50,74,41,76,48,33,70,68,55,51,54,48,45,76,70,25,90,46,77,49,74,50,69,44,71,90,78,42,56,99,52,41,85,60,46,76,47,80,47,46,54,76,83,81,79,78,130

Sequence (303 aa):
QQHQRNSPNQSLSASQRHQLAHPQIPATFQYQPTITGPTVQLLDPTKPYQIGDAIKIGGRMLQSDKSSMKYWVEDDITITETKNGRHILNVAGYSYFLKNHGKNFTTWECEHRRNRQCLSIIIRSSDPNIKYCFRIYFIQGEHNHEPAPDSVEMRRFKQRIRERCTNELSSPRTIYEDELKKGKYSSEMLAVLPTFYNMQAQLYRIRQEHLPTSPIDPNFILHPGFASTDQGERFLLYDSNNFQAPYTSAPTTVGRLIIYASDLQLNILSKSKRIGSDGTFETAAQISHQNYIIMGEFEEKHP

Mean predicted aligned error: 16.85 Å

Organism: NCBI:txid392030

Nearest PDB structures (foldseek):
  2rpr-assembly1_A  TM=7.477E-01  e=2.040E-03  Homo sapiens
  7aef-assembly1_q  TM=2.368E-01  e=4.624E+00  Algoriphagus machipongonensis